Protein AF-A0AAJ5BZ52-F1 (afdb_monomer_lite)

pLDDT: mean 89.97, std 12.67, range [36.31, 98.88]

Organism: NCBI:txid1010

Radius of gyration: 23.71 Å; chains: 1; bounding box: 48×102×45 Å

Foldseek 3Di:
DDPVVVVVVVVVVVVVVVVPPPPPPPDDPPPPWWWKKKFAFQDADPDPVDDTDQGIKIQGCCQPLQASNVVIDGHREPEGGWFAWADDPLLQKIWIHHQCPPHHDQKTWIWHQDPSRDTDGDLAIADDPQAHRWAEWEADNVQLKIWIWHPPDPFIKIFIDGNRSPHRDHDGGQAMATEPVRWAWGYWYDDDQWIWTFTAAPQGDIFIAHNPNVDNDRDYHHGYTPADEGEPPFHAWAAWEAQPQQQKIKIKGWDWDDDDPPIFIKIKIFIARHNVVVVVDHYYDYGPAMAIDVQQVAGGWHYKYDQNDPPRFWIWTFHQVSQKIFIDGSPDHYHHHGSDIDWADDPPDPDTTGTHYMYIPTDD

Secondary structure (DSSP, 8-state):
--HHHHHHHHHHHHHHHTSS----TTS------EEEEEEEE------TTSPPPP-EEEETBTT-SS-TTTT-EEE--S-SSEEEEEEETTTTEEEEEE--SSS---EEEEEEE-TTS-EEE-S--EE-TT--SEEEEEEETTTTEEEEEE-SSSS-EEEEEESGGG--S----SEEEEBTT--EEEEEEEETTEEEEEEESTT-EEEEETTTTT---S--S-B--SEEEEETT-S----EEEETTTTEEEEEEEEEESSGGG-EEEEEEEEES-HHHHHH--EEE--SEEEESSTT--S---EEEE--STT--EEEEEETTTTEEEEEETT--BS---SEEE----TT-SS---EEEEEEEEE-

Sequence (364 aa):
MKLKYVFALLAIATLIGFYSCEKDDDEPTTSNSISRLYISYSDYNENPELTPFNNVVLLPNADEEEDMSLRATPFLGNVRGGNSIYFNPSARIIFQSSLNTTVTDTFVYKLNIGETGALSNDKNQIRQGVLKGVRGLVFHPSLDKLYTISVGGDEPSYYVFDRPRGLSEFRKPGQTYRFKNNIDPWDVTIVKSGLVVSKSGTNGGVEIYDNLVISRDSTVASVEPSKVLTVENASNIRGMSVDTVNNMLALTDFVQVGTGASATYQGKILIFDDYAKISAATGVISPSRIITGINTKLQQPVDVELDFRKDSKFIYVADPVSKAVYRFLKTDNGDVAPNATYQYQQAGRSVPSTPRGISLDARN

Structure (mmCIF, N/CA/C/O backbone):
data_AF-A0AAJ5BZ52-F1
#
_entry.id   AF-A0AAJ5BZ52-F1
#
loop_
_atom_site.group_PDB
_atom_site.id
_atom_site.type_symbol
_atom_site.label_atom_id
_atom_site.label_alt_id
_atom_site.label_comp_id
_atom_site.label_asym_id
_atom_site.label_entity_id
_atom_site.label_seq_id
_atom_site.pdbx_PDB_ins_code
_atom_site.Cartn_x
_atom_site.Cartn_y
_atom_site.Cartn_z
_atom_site.occupancy
_atom_site.B_iso_or_equiv
_atom_site.auth_seq_id
_atom_site.auth_comp_id
_atom_site.auth_asym_id
_atom_site.auth_atom_id
_atom_site.pdbx_PDB_model_num
ATOM 1 N N . MET A 1 1 ? 12.509 -76.166 14.507 1.00 53.84 1 MET A N 1
ATOM 2 C CA . MET A 1 1 ? 12.027 -74.877 15.057 1.00 53.84 1 MET A CA 1
ATOM 3 C C . MET A 1 1 ? 10.653 -74.587 14.483 1.00 53.84 1 MET A C 1
ATOM 5 O O . MET A 1 1 ? 10.510 -74.563 13.270 1.00 53.84 1 MET A O 1
ATOM 9 N N . LYS A 1 2 ? 9.623 -74.479 15.331 1.00 54.88 2 LYS A N 1
ATOM 10 C CA . LYS A 1 2 ? 8.233 -74.289 14.885 1.00 54.88 2 LYS A CA 1
ATOM 11 C C . LYS A 1 2 ? 8.071 -72.884 14.289 1.00 54.88 2 LYS A C 1
ATOM 13 O O . LYS A 1 2 ? 8.468 -71.918 14.931 1.00 54.88 2 LYS A O 1
ATOM 18 N N . LEU A 1 3 ? 7.437 -72.786 13.117 1.00 58.56 3 LEU A N 1
ATOM 19 C CA . LEU A 1 3 ? 7.153 -71.564 12.335 1.00 58.56 3 LEU A CA 1
ATOM 20 C C . LEU A 1 3 ? 6.612 -70.379 13.174 1.00 58.56 3 LEU A C 1
ATOM 22 O O . LEU A 1 3 ? 6.824 -69.218 12.841 1.00 58.56 3 LEU A O 1
ATOM 26 N N . LYS A 1 4 ? 5.981 -70.678 14.316 1.00 60.88 4 LYS A N 1
ATOM 27 C CA . LYS A 1 4 ? 5.478 -69.709 15.301 1.00 60.88 4 LYS A CA 1
ATOM 28 C C . LYS A 1 4 ? 6.568 -68.824 15.929 1.00 60.88 4 LYS A C 1
ATOM 30 O O . LYS A 1 4 ? 6.292 -67.671 16.230 1.00 60.88 4 LYS A O 1
ATOM 35 N N . TYR A 1 5 ? 7.797 -69.320 16.090 1.00 65.88 5 TYR A N 1
ATOM 36 C CA . TYR A 1 5 ? 8.899 -68.532 16.666 1.00 65.88 5 TYR A CA 1
ATOM 37 C C . TYR A 1 5 ? 9.493 -67.529 15.670 1.00 65.88 5 TYR A C 1
ATOM 39 O O . TYR A 1 5 ? 9.929 -66.455 16.070 1.00 65.88 5 TYR A O 1
ATOM 47 N N . VAL A 1 6 ? 9.448 -67.844 14.371 1.00 68.69 6 VAL A N 1
ATOM 48 C CA . VAL A 1 6 ? 9.896 -66.936 13.303 1.00 68.69 6 VAL A CA 1
ATOM 49 C C . VAL A 1 6 ? 8.921 -65.765 13.155 1.00 68.69 6 VAL A C 1
ATOM 51 O O . VAL A 1 6 ? 9.354 -64.622 13.055 1.00 68.69 6 VAL A O 1
ATOM 54 N N . PHE A 1 7 ? 7.611 -66.022 13.246 1.00 66.69 7 PHE A N 1
ATOM 55 C CA . PHE A 1 7 ? 6.596 -64.962 13.248 1.00 66.69 7 PHE A CA 1
ATOM 56 C C . PHE A 1 7 ? 6.677 -64.050 14.478 1.00 66.69 7 PHE A C 1
ATOM 58 O O . PHE A 1 7 ? 6.509 -62.842 14.345 1.00 66.69 7 PHE A O 1
ATOM 65 N N . ALA A 1 8 ? 6.980 -64.600 15.658 1.00 71.50 8 ALA A N 1
ATOM 66 C CA . ALA A 1 8 ? 7.159 -63.795 16.867 1.00 71.50 8 ALA A CA 1
ATOM 67 C C . ALA A 1 8 ? 8.382 -62.862 16.766 1.00 71.50 8 ALA A C 1
ATOM 69 O O . ALA A 1 8 ? 8.296 -61.696 17.137 1.00 71.50 8 ALA A O 1
ATOM 70 N N . LEU A 1 9 ? 9.493 -63.343 16.198 1.00 68.50 9 LEU A N 1
ATOM 71 C CA . LEU A 1 9 ? 10.686 -62.525 15.956 1.00 68.50 9 LEU A CA 1
ATOM 72 C C . LEU A 1 9 ? 10.446 -61.421 14.914 1.00 68.50 9 LEU A C 1
ATOM 74 O O . LEU A 1 9 ? 10.889 -60.294 15.115 1.00 68.50 9 LEU A O 1
ATOM 78 N N . LEU A 1 10 ? 9.698 -61.710 13.845 1.00 66.25 10 LEU A N 1
ATOM 79 C CA . LEU A 1 10 ? 9.320 -60.717 12.830 1.00 66.25 10 LEU A CA 1
ATOM 80 C C . LEU A 1 10 ? 8.368 -59.641 13.373 1.00 66.25 10 LEU A C 1
ATOM 82 O O . LEU A 1 10 ? 8.505 -58.475 13.007 1.00 66.25 10 LEU A O 1
ATOM 86 N N . ALA A 1 11 ? 7.447 -60.004 14.272 1.00 66.06 11 ALA A N 1
ATOM 87 C CA . ALA A 1 11 ? 6.553 -59.053 14.935 1.00 66.06 11 ALA A CA 1
ATOM 88 C C . ALA A 1 11 ? 7.306 -58.122 15.906 1.00 66.06 11 ALA A C 1
ATOM 90 O O . ALA A 1 11 ? 7.028 -56.929 15.964 1.00 66.06 11 ALA A O 1
ATOM 91 N N . ILE A 1 12 ? 8.304 -58.643 16.628 1.00 66.56 12 ILE A N 1
ATOM 92 C CA . ILE A 1 12 ? 9.146 -57.834 17.522 1.00 66.56 12 ILE A CA 1
ATOM 93 C C . ILE A 1 12 ? 10.065 -56.906 16.711 1.00 66.56 12 ILE A C 1
ATOM 95 O O . ILE A 1 12 ? 10.196 -55.733 17.048 1.00 66.56 12 ILE A O 1
ATOM 99 N N . ALA A 1 13 ? 10.640 -57.381 15.601 1.00 62.28 13 ALA A N 1
ATOM 100 C CA . ALA A 1 13 ? 11.479 -56.557 14.727 1.00 62.28 13 ALA A CA 1
ATOM 101 C C . ALA A 1 13 ? 10.695 -55.425 14.035 1.00 62.28 13 ALA A C 1
ATOM 103 O O . ALA A 1 13 ? 11.223 -54.328 13.868 1.00 62.28 13 ALA A O 1
ATOM 104 N N . THR A 1 14 ? 9.426 -55.655 13.678 1.00 59.91 14 THR A N 1
ATOM 105 C CA . THR A 1 14 ? 8.554 -54.597 13.139 1.00 59.91 14 THR A CA 1
ATOM 106 C C . THR A 1 14 ? 8.126 -53.602 14.214 1.00 59.91 14 THR A C 1
ATOM 108 O O . THR A 1 14 ? 8.142 -52.407 13.948 1.00 59.91 14 THR A O 1
ATOM 111 N N . LEU A 1 15 ? 7.844 -54.044 15.445 1.00 55.88 15 LEU A N 1
ATOM 112 C CA . LEU A 1 15 ? 7.536 -53.140 16.562 1.00 55.88 15 LEU A CA 1
ATOM 113 C C . LEU A 1 15 ? 8.724 -52.250 16.969 1.00 55.88 15 LEU A C 1
ATOM 115 O O . LEU A 1 15 ? 8.513 -51.092 17.313 1.00 55.88 15 LEU A O 1
ATOM 119 N N . ILE A 1 16 ? 9.962 -52.747 16.873 1.00 57.72 16 ILE A N 1
ATOM 120 C CA . ILE A 1 16 ? 11.171 -51.943 17.130 1.00 57.72 16 ILE A CA 1
ATOM 121 C C . ILE A 1 16 ? 11.459 -50.986 15.956 1.00 57.72 16 ILE A C 1
ATOM 123 O O . ILE A 1 16 ? 11.887 -49.855 16.174 1.00 57.72 16 ILE A O 1
ATOM 127 N N . GLY A 1 17 ? 11.153 -51.388 14.716 1.00 49.50 17 GLY A N 1
ATOM 128 C CA . GLY A 1 17 ? 11.325 -50.551 13.521 1.00 49.50 17 GLY A CA 1
ATOM 129 C C . GLY A 1 17 ? 10.416 -49.316 13.458 1.00 49.50 17 GLY A C 1
ATOM 130 O O . GLY A 1 17 ? 10.778 -48.341 12.807 1.00 49.50 17 GLY A O 1
ATOM 131 N N . PHE A 1 18 ? 9.275 -49.315 14.158 1.00 49.81 18 PHE A N 1
ATOM 132 C CA . PHE A 1 18 ? 8.387 -48.146 14.248 1.00 49.81 18 PHE A CA 1
ATOM 133 C C . PHE A 1 18 ? 8.704 -47.200 15.418 1.00 49.81 18 PHE A C 1
ATOM 135 O O . PHE A 1 18 ? 8.112 -46.128 15.486 1.00 49.81 18 PHE A O 1
ATOM 142 N N . TYR A 1 19 ? 9.642 -47.552 16.307 1.00 48.06 19 TYR A N 1
ATOM 143 C CA . TYR A 1 19 ? 10.051 -46.700 17.436 1.00 48.06 19 TYR A CA 1
ATOM 144 C C . TYR A 1 19 ? 11.369 -45.941 17.181 1.00 48.06 19 TYR A C 1
ATOM 146 O O . TYR A 1 19 ? 11.834 -45.211 18.044 1.00 48.06 19 TYR A O 1
ATOM 154 N N . SER A 1 20 ? 11.978 -46.093 15.996 1.00 46.56 20 SER A N 1
ATOM 155 C CA . SER A 1 20 ? 13.289 -45.507 15.651 1.00 46.56 20 SER A CA 1
ATOM 156 C C . SER A 1 20 ? 13.223 -44.400 14.585 1.00 46.56 20 SER A C 1
ATOM 158 O O . SER A 1 20 ? 14.172 -44.194 13.829 1.00 46.56 20 SER A O 1
ATOM 160 N N . CYS A 1 21 ? 12.114 -43.665 14.534 1.00 47.34 21 CYS A N 1
ATOM 161 C CA . CYS A 1 21 ? 12.078 -42.321 13.953 1.00 47.34 21 CYS A CA 1
ATOM 162 C C . CYS A 1 21 ? 11.505 -41.351 14.988 1.00 47.34 21 CYS A C 1
ATOM 164 O O . CYS A 1 21 ? 10.553 -40.622 14.715 1.00 47.34 21 CYS A O 1
ATOM 166 N N . GLU A 1 22 ? 12.065 -41.369 16.196 1.00 39.94 22 GLU A N 1
ATOM 167 C CA . GLU A 1 22 ? 12.028 -40.174 17.029 1.00 39.94 22 GLU A CA 1
ATOM 168 C C . GLU A 1 22 ? 13.000 -39.189 16.370 1.00 39.94 22 GLU A C 1
ATOM 170 O O . GLU A 1 22 ? 14.181 -39.477 16.180 1.00 39.94 22 GLU A O 1
ATOM 175 N N . LYS A 1 23 ? 12.436 -38.105 15.844 1.00 39.19 23 LYS A N 1
ATOM 176 C CA . LYS A 1 23 ? 13.168 -36.992 15.252 1.00 39.19 23 LYS A CA 1
ATOM 177 C C . LYS A 1 23 ? 14.091 -36.437 16.341 1.00 39.19 23 LYS A C 1
ATOM 179 O O . LYS A 1 23 ? 13.589 -36.159 17.423 1.00 39.19 23 LYS A O 1
ATOM 184 N N . ASP A 1 24 ? 15.390 -36.306 16.063 1.00 36.31 24 ASP A N 1
ATOM 185 C CA . ASP A 1 24 ? 16.334 -35.631 16.963 1.00 36.31 24 ASP A CA 1
ATOM 186 C C . ASP A 1 24 ? 15.742 -34.267 17.363 1.00 36.31 24 ASP A C 1
ATOM 188 O O . ASP A 1 24 ? 15.554 -33.382 16.526 1.00 36.31 24 ASP A O 1
ATOM 192 N N . ASP A 1 25 ? 15.394 -34.142 18.642 1.00 50.88 25 ASP A N 1
ATOM 193 C CA . ASP A 1 25 ? 14.677 -33.016 19.264 1.00 50.88 25 ASP A CA 1
ATOM 194 C C . ASP A 1 25 ? 15.616 -31.820 19.559 1.00 50.88 25 ASP A C 1
ATOM 196 O O . ASP A 1 25 ? 15.267 -30.893 20.283 1.00 50.88 25 ASP A O 1
ATOM 200 N N . ASP A 1 26 ? 16.823 -31.842 18.978 1.00 50.00 26 ASP A N 1
ATOM 201 C CA . ASP A 1 26 ? 17.895 -30.852 19.160 1.00 50.00 26 ASP A CA 1
ATOM 202 C C . ASP A 1 26 ? 18.035 -29.874 17.972 1.00 50.00 26 ASP A C 1
ATOM 204 O O . ASP A 1 26 ? 18.949 -29.043 17.944 1.00 50.00 26 ASP A O 1
ATOM 208 N N . GLU A 1 27 ? 17.133 -29.910 16.984 1.00 46.41 27 GLU A N 1
ATOM 209 C CA . GLU A 1 27 ? 17.039 -28.812 16.017 1.00 46.41 27 GLU A CA 1
ATOM 210 C C . GLU A 1 27 ? 16.353 -27.611 16.691 1.00 46.41 27 GLU A C 1
ATOM 212 O O . GLU A 1 27 ? 15.191 -27.727 17.099 1.00 46.41 27 GLU A O 1
ATOM 217 N N . PRO A 1 28 ? 17.007 -26.432 16.805 1.00 45.41 28 PRO A N 1
ATOM 218 C CA . PRO A 1 28 ? 16.304 -25.240 17.250 1.00 45.41 28 PRO A CA 1
ATOM 219 C C . PRO A 1 28 ? 15.107 -25.047 16.325 1.00 45.41 28 PRO A C 1
ATOM 221 O O . PRO A 1 28 ? 15.235 -25.206 15.110 1.00 45.41 28 PRO A O 1
ATOM 224 N N . THR A 1 29 ? 13.947 -24.717 16.892 1.00 42.12 29 THR A N 1
ATOM 225 C CA . THR A 1 29 ? 12.764 -24.354 16.113 1.00 42.12 29 THR A CA 1
ATOM 226 C C . THR A 1 29 ? 13.134 -23.170 15.227 1.00 42.12 29 THR A C 1
ATOM 228 O O . THR A 1 29 ? 13.088 -22.014 15.639 1.00 42.12 29 THR A O 1
ATOM 231 N N . THR A 1 30 ? 13.574 -23.443 13.999 1.00 44.38 30 THR A N 1
ATOM 232 C CA . THR A 1 30 ? 13.780 -22.411 12.999 1.00 44.38 30 THR A CA 1
ATOM 233 C C . THR A 1 30 ? 12.400 -21.843 12.760 1.00 44.38 30 THR A C 1
ATOM 235 O O . THR A 1 30 ? 11.543 -22.501 12.166 1.00 44.38 30 THR A O 1
ATOM 238 N N . SER A 1 31 ? 12.155 -20.660 13.317 1.00 48.38 31 SER A N 1
ATOM 239 C CA . SER A 1 31 ? 10.961 -19.894 13.021 1.00 48.38 31 SER A CA 1
ATOM 240 C C . SER A 1 31 ? 10.928 -19.729 11.506 1.00 48.38 31 SER A C 1
ATOM 242 O O . SER A 1 31 ? 11.716 -18.980 10.936 1.00 48.38 31 SER A O 1
ATOM 244 N N . ASN A 1 32 ? 10.039 -20.469 10.842 1.00 67.00 32 ASN A N 1
ATOM 245 C CA . ASN A 1 32 ? 9.782 -20.357 9.404 1.00 67.00 32 ASN A CA 1
ATOM 246 C C . ASN A 1 32 ? 9.007 -19.071 9.072 1.00 67.00 32 ASN A C 1
ATOM 248 O O . ASN A 1 32 ? 8.481 -18.919 7.968 1.00 67.00 32 ASN A O 1
ATOM 252 N N . SER A 1 33 ? 8.939 -18.151 10.036 1.00 85.31 33 SER A N 1
ATOM 253 C CA . SER A 1 33 ? 8.223 -16.906 9.939 1.00 85.31 33 SER A CA 1
ATOM 254 C C . SER A 1 33 ? 8.940 -15.954 8.992 1.00 85.31 33 SER A C 1
ATOM 256 O O . SER A 1 33 ? 10.145 -15.731 9.080 1.00 85.31 33 SER A O 1
ATOM 258 N N . ILE A 1 34 ? 8.183 -15.407 8.052 1.00 89.81 34 ILE A N 1
ATOM 259 C CA . ILE A 1 34 ? 8.651 -14.498 7.018 1.00 89.81 34 ILE A CA 1
ATOM 260 C C . ILE A 1 34 ? 8.014 -13.137 7.277 1.00 89.81 34 ILE A C 1
ATOM 262 O O . ILE A 1 34 ? 6.793 -13.048 7.403 1.00 89.81 34 ILE A O 1
ATOM 266 N N . SER A 1 35 ? 8.850 -12.097 7.298 1.00 94.06 35 SER A N 1
ATOM 267 C CA . SER A 1 35 ? 8.448 -10.690 7.277 1.00 94.06 35 SER A CA 1
ATOM 268 C C . SER A 1 35 ? 9.229 -9.958 6.194 1.00 94.06 35 SER A C 1
ATOM 270 O O . SER A 1 35 ? 10.296 -9.393 6.439 1.00 94.06 35 SER A O 1
ATOM 272 N N . ARG A 1 36 ? 8.730 -10.009 4.956 1.00 95.06 36 ARG A N 1
ATOM 273 C CA . ARG A 1 36 ? 9.373 -9.322 3.824 1.00 95.06 36 ARG A CA 1
ATOM 274 C C . ARG A 1 36 ? 8.525 -8.150 3.383 1.00 95.06 36 ARG A C 1
ATOM 276 O O . ARG A 1 36 ? 7.418 -8.346 2.889 1.00 95.06 36 ARG A O 1
ATOM 283 N N . LEU A 1 37 ? 9.057 -6.943 3.525 1.00 97.94 37 LEU A N 1
ATOM 284 C CA . LEU A 1 37 ? 8.381 -5.727 3.090 1.00 97.94 37 LEU A CA 1
ATOM 285 C C . LEU A 1 37 ? 8.872 -5.331 1.699 1.00 97.94 37 LEU A C 1
ATOM 287 O O . LEU A 1 37 ? 10.062 -5.085 1.492 1.00 97.94 37 LEU A O 1
ATOM 291 N N . TYR A 1 38 ? 7.949 -5.239 0.752 1.00 98.38 38 TYR A N 1
ATOM 292 C CA . TYR A 1 38 ? 8.192 -4.682 -0.572 1.00 98.38 38 TYR A CA 1
ATOM 293 C C . TYR A 1 38 ? 7.777 -3.219 -0.575 1.00 98.38 38 TYR A C 1
ATOM 295 O O . TYR A 1 38 ? 6.668 -2.901 -0.162 1.00 98.38 38 TYR A O 1
ATOM 303 N N . ILE A 1 39 ? 8.648 -2.335 -1.051 1.00 98.75 39 ILE A N 1
ATOM 304 C CA . ILE A 1 39 ? 8.408 -0.891 -1.100 1.00 98.75 39 ILE A CA 1
ATOM 305 C C . ILE A 1 39 ? 8.523 -0.435 -2.548 1.00 98.75 39 ILE A C 1
ATOM 307 O O . ILE A 1 39 ? 9.530 -0.700 -3.198 1.00 98.75 39 ILE A O 1
ATOM 311 N N . SER A 1 40 ? 7.514 0.274 -3.040 1.00 98.62 40 SER A N 1
ATOM 312 C CA . SER A 1 40 ? 7.475 0.878 -4.372 1.00 98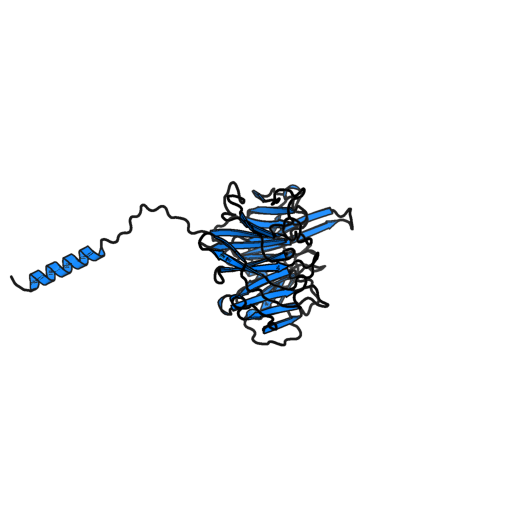.62 40 SER A CA 1
ATOM 313 C C . SER A 1 40 ? 7.762 2.374 -4.295 1.00 98.62 40 SER A C 1
ATOM 315 O O . SER A 1 40 ? 7.207 3.077 -3.448 1.00 98.62 40 SER A O 1
ATOM 317 N N . TYR A 1 41 ? 8.622 2.863 -5.188 1.00 98.44 41 TYR A N 1
ATOM 318 C CA . TYR A 1 41 ? 9.056 4.259 -5.248 1.00 98.44 41 TYR A CA 1
ATOM 319 C C . TYR A 1 41 ? 8.621 4.921 -6.556 1.00 98.44 41 TYR A C 1
ATOM 321 O O . TYR A 1 41 ? 8.751 4.340 -7.635 1.00 98.44 41 TYR A O 1
ATOM 329 N N . SER A 1 42 ? 8.150 6.169 -6.467 1.00 97.44 42 SER A N 1
ATOM 330 C CA . SER A 1 42 ? 7.668 6.919 -7.642 1.00 97.44 42 SER A CA 1
ATOM 331 C C . SER A 1 42 ? 8.758 7.527 -8.514 1.00 97.44 42 SER A C 1
ATOM 333 O O . SER A 1 42 ? 8.465 8.000 -9.609 1.00 97.44 42 SER A O 1
ATOM 335 N N . ASP A 1 43 ? 9.998 7.563 -8.039 1.00 95.69 43 ASP A N 1
ATOM 336 C CA . ASP A 1 43 ? 11.103 8.175 -8.763 1.00 95.69 43 ASP A CA 1
ATOM 337 C C . ASP A 1 43 ? 11.372 7.442 -10.078 1.00 95.69 43 ASP A C 1
ATOM 339 O O . ASP A 1 43 ? 11.498 6.219 -10.124 1.00 95.69 43 ASP A O 1
ATOM 343 N N . TYR A 1 44 ? 11.495 8.211 -11.155 1.00 95.25 44 TYR A N 1
ATOM 344 C CA . TYR A 1 44 ? 11.785 7.694 -12.481 1.00 95.25 44 TYR A CA 1
ATOM 345 C C . TYR A 1 44 ? 12.657 8.679 -13.243 1.00 95.25 44 TYR A C 1
ATOM 347 O O . TYR A 1 44 ? 12.490 9.893 -13.122 1.00 95.25 44 TYR A O 1
ATOM 355 N N . ASN A 1 45 ? 13.594 8.142 -14.016 1.00 93.00 45 ASN A N 1
ATOM 356 C CA . ASN A 1 45 ? 14.429 8.927 -14.903 1.00 93.00 45 ASN A CA 1
ATOM 357 C C . ASN A 1 45 ? 13.938 8.729 -16.335 1.00 93.00 45 ASN A C 1
ATOM 359 O O . ASN A 1 45 ? 14.016 7.625 -16.870 1.00 93.00 45 ASN A O 1
ATOM 363 N N . GLU A 1 46 ? 13.393 9.782 -16.937 1.00 90.88 46 GLU A N 1
ATOM 364 C CA . GLU A 1 46 ? 12.866 9.711 -18.302 1.00 90.88 46 GLU A CA 1
ATOM 365 C C . GLU A 1 46 ? 13.967 9.637 -19.354 1.00 90.88 46 GLU A C 1
ATOM 367 O O . GLU A 1 46 ? 13.735 9.110 -20.441 1.00 90.88 46 GLU A O 1
ATOM 372 N N . ASN A 1 47 ? 15.149 10.172 -19.037 1.00 92.31 47 ASN A N 1
ATOM 373 C CA . ASN A 1 47 ? 16.272 10.189 -19.953 1.00 92.31 47 ASN A CA 1
ATOM 374 C C . ASN A 1 47 ? 16.978 8.820 -19.924 1.00 92.31 47 ASN A C 1
ATOM 376 O O . ASN A 1 47 ? 17.605 8.497 -18.912 1.00 92.31 47 ASN A O 1
ATOM 380 N N . PRO A 1 48 ? 16.921 8.033 -21.016 1.00 88.56 48 PRO A N 1
ATOM 381 C CA . PRO A 1 48 ? 17.523 6.702 -21.061 1.00 88.56 48 PRO A CA 1
ATOM 382 C C . PRO A 1 48 ? 19.058 6.724 -20.992 1.00 88.56 48 PRO A C 1
ATOM 384 O O . PRO A 1 48 ? 19.657 5.698 -20.688 1.00 88.56 48 PRO A O 1
ATOM 387 N N . GLU A 1 49 ? 19.689 7.876 -21.242 1.00 93.75 49 GLU A N 1
ATOM 388 C CA . GLU A 1 49 ? 21.146 8.052 -21.165 1.00 93.75 49 GLU A CA 1
ATOM 389 C C . GLU A 1 49 ? 21.649 8.242 -19.726 1.00 93.75 49 GLU A C 1
ATOM 391 O O . GLU A 1 49 ? 22.851 8.209 -19.464 1.00 93.75 49 GLU A O 1
ATOM 396 N N . LEU A 1 50 ? 20.741 8.483 -18.778 1.00 92.62 50 LEU A N 1
ATOM 397 C CA . LEU A 1 50 ? 21.075 8.657 -17.371 1.00 92.62 50 LEU A CA 1
ATOM 398 C C . LEU A 1 50 ? 20.813 7.372 -16.584 1.00 92.62 50 LEU A C 1
ATOM 400 O O . LEU A 1 50 ? 19.989 6.538 -16.954 1.00 92.62 50 LEU A O 1
ATOM 404 N N . THR A 1 51 ? 21.482 7.237 -15.437 1.00 92.88 51 THR A N 1
ATOM 405 C CA . THR A 1 51 ? 21.302 6.081 -14.554 1.00 92.88 51 THR A CA 1
ATOM 406 C C . THR A 1 51 ? 19.826 5.920 -14.158 1.00 92.88 51 THR A C 1
ATOM 408 O O . THR A 1 51 ? 19.235 6.873 -13.628 1.00 92.88 51 THR A O 1
ATOM 411 N N . PRO A 1 52 ? 19.224 4.734 -14.369 1.00 94.62 52 PRO A N 1
ATOM 412 C CA . PRO A 1 52 ? 17.859 4.465 -13.942 1.00 94.62 52 PRO A CA 1
ATOM 413 C C . PRO A 1 52 ? 17.768 4.404 -12.414 1.00 94.62 52 PRO A C 1
ATOM 415 O O . PRO A 1 52 ? 18.725 4.034 -11.725 1.00 94.62 52 PRO A O 1
ATOM 418 N N . PHE A 1 53 ? 16.603 4.763 -11.877 1.00 95.75 53 PHE A N 1
ATOM 419 C CA . PHE A 1 53 ? 16.353 4.694 -10.441 1.00 95.75 53 PHE A CA 1
ATOM 420 C C . PHE A 1 53 ? 15.724 3.358 -10.061 1.00 95.75 53 PHE A C 1
ATOM 422 O O . PHE A 1 53 ? 14.743 2.937 -10.671 1.00 95.75 53 PHE A O 1
ATOM 429 N N . ASN A 1 54 ? 16.273 2.711 -9.032 1.00 97.25 54 ASN A N 1
ATOM 430 C CA . ASN A 1 54 ? 15.631 1.569 -8.399 1.00 97.25 54 ASN A CA 1
ATOM 431 C C . ASN A 1 54 ? 14.287 2.034 -7.833 1.00 97.25 54 ASN A C 1
ATOM 433 O O . ASN A 1 54 ? 14.227 2.912 -6.972 1.00 97.25 54 ASN A O 1
ATOM 437 N N . ASN A 1 55 ? 13.217 1.452 -8.355 1.00 96.75 55 ASN A N 1
ATOM 438 C CA . ASN A 1 55 ? 11.832 1.801 -8.047 1.00 96.75 55 ASN A CA 1
ATOM 439 C C . ASN A 1 55 ? 11.168 0.765 -7.127 1.00 96.75 55 ASN A C 1
ATOM 441 O O . ASN A 1 55 ? 9.986 0.898 -6.809 1.00 96.75 55 ASN A O 1
ATOM 445 N N . VAL A 1 56 ? 11.922 -0.252 -6.694 1.00 98.31 56 VAL A N 1
ATOM 446 C CA . VAL A 1 56 ? 11.521 -1.218 -5.674 1.00 98.31 56 VAL A CA 1
ATOM 447 C C . VAL A 1 56 ? 12.654 -1.414 -4.675 1.00 98.31 56 VAL A C 1
ATOM 449 O O . VAL A 1 56 ? 13.823 -1.475 -5.051 1.00 98.31 56 VAL A O 1
ATOM 452 N N . VAL A 1 57 ? 12.313 -1.555 -3.399 1.00 98.31 57 VAL A N 1
ATOM 453 C CA . VAL A 1 57 ? 13.216 -2.095 -2.378 1.00 98.31 57 VAL A CA 1
ATOM 454 C C . VAL A 1 57 ? 12.528 -3.258 -1.682 1.00 98.31 57 VAL A C 1
ATOM 456 O O . VAL A 1 57 ? 11.354 -3.170 -1.331 1.00 98.31 57 VAL A O 1
ATOM 459 N N . LEU A 1 58 ? 13.278 -4.335 -1.466 1.00 97.88 58 LEU A N 1
ATOM 460 C CA . LEU A 1 58 ? 12.897 -5.432 -0.590 1.00 97.88 58 LEU A CA 1
ATOM 461 C C . LEU A 1 58 ? 13.625 -5.297 0.749 1.00 97.88 58 LEU A C 1
ATOM 463 O O . LEU A 1 58 ? 14.856 -5.268 0.775 1.00 97.88 58 LEU A O 1
ATOM 467 N N . LEU A 1 59 ? 12.877 -5.283 1.849 1.00 97.44 59 LEU A N 1
ATOM 468 C CA . LEU A 1 59 ? 13.402 -5.481 3.199 1.00 97.44 59 LEU A CA 1
ATOM 469 C C . LEU A 1 59 ? 13.111 -6.930 3.601 1.00 97.44 59 LEU A C 1
ATOM 471 O O . LEU A 1 59 ? 11.947 -7.260 3.823 1.00 97.44 59 LEU A O 1
ATOM 475 N N . PRO A 1 60 ? 14.113 -7.826 3.616 1.00 94.81 60 PRO A N 1
ATOM 476 C CA . PRO A 1 60 ? 13.859 -9.257 3.749 1.00 94.81 60 PRO A CA 1
ATOM 477 C C . PRO A 1 60 ? 13.445 -9.691 5.160 1.00 94.81 60 PRO A C 1
ATOM 479 O O . PRO A 1 60 ? 12.801 -10.729 5.283 1.00 94.81 60 PRO A O 1
ATOM 482 N N . ASN A 1 61 ? 13.815 -8.910 6.178 1.00 93.44 61 ASN A N 1
ATOM 483 C CA . ASN A 1 61 ? 13.507 -9.160 7.583 1.00 93.44 61 ASN A CA 1
ATOM 484 C C . ASN A 1 61 ? 12.999 -7.851 8.217 1.00 93.44 61 ASN A C 1
ATOM 486 O O . ASN A 1 61 ? 13.675 -7.183 8.998 1.00 93.44 61 ASN A O 1
ATOM 490 N N . ALA A 1 62 ? 11.822 -7.404 7.786 1.00 95.75 62 ALA A N 1
ATOM 491 C CA . ALA A 1 62 ? 11.276 -6.107 8.175 1.00 95.75 62 ALA A CA 1
ATOM 492 C C . ALA A 1 62 ? 10.876 -6.040 9.662 1.00 95.75 62 ALA A C 1
ATOM 494 O O . ALA A 1 62 ? 10.572 -4.961 10.181 1.00 95.75 62 ALA A O 1
ATOM 495 N N . ASP A 1 63 ? 10.824 -7.174 10.353 1.00 95.12 63 ASP A N 1
ATOM 496 C CA . ASP A 1 63 ? 10.492 -7.332 11.769 1.00 95.12 63 ASP A CA 1
ATOM 497 C C . ASP A 1 63 ? 11.709 -7.436 12.694 1.00 95.12 63 ASP A C 1
ATOM 499 O O . ASP A 1 63 ? 11.524 -7.507 13.905 1.00 95.12 63 ASP A O 1
ATOM 503 N N . GLU A 1 64 ? 12.933 -7.385 12.163 1.00 94.69 64 GLU A N 1
ATOM 504 C CA . GLU A 1 64 ? 14.153 -7.378 12.980 1.00 94.69 64 GLU A CA 1
ATOM 505 C C . GLU A 1 64 ? 14.119 -6.210 13.966 1.00 94.69 64 GLU A C 1
ATOM 507 O O . GLU A 1 64 ? 13.977 -5.048 13.564 1.00 94.69 64 GLU A O 1
ATOM 512 N N . GLU A 1 65 ? 14.202 -6.507 15.265 1.00 89.25 65 GLU A N 1
ATOM 513 C CA . GLU A 1 65 ? 13.887 -5.527 16.311 1.00 89.25 65 GLU A CA 1
ATOM 514 C C . GLU A 1 65 ? 14.821 -4.308 16.261 1.00 89.25 65 GLU A C 1
ATOM 516 O O . GLU A 1 65 ? 14.353 -3.180 16.423 1.00 89.25 65 GLU A O 1
ATOM 521 N N . GLU A 1 66 ? 16.103 -4.517 15.953 1.00 89.50 66 GLU A N 1
ATOM 522 C CA . GLU A 1 66 ? 17.120 -3.458 15.914 1.00 89.50 66 GLU A CA 1
ATOM 523 C C . GLU A 1 66 ? 17.155 -2.690 14.585 1.00 89.50 66 GLU A C 1
ATOM 525 O O . GLU A 1 66 ? 17.332 -1.471 14.580 1.00 89.50 66 GLU A O 1
ATOM 530 N N . ASP A 1 67 ? 16.978 -3.380 13.454 1.00 92.12 67 ASP A N 1
ATOM 531 C CA . ASP A 1 67 ? 17.136 -2.787 12.125 1.00 92.12 67 ASP A CA 1
ATOM 532 C C . ASP A 1 67 ? 16.198 -3.421 11.090 1.00 92.12 67 ASP A C 1
ATOM 534 O O . ASP A 1 67 ? 16.507 -4.441 10.475 1.00 92.12 67 ASP A O 1
ATOM 538 N N . MET A 1 68 ? 15.076 -2.747 10.810 1.00 95.75 68 MET A N 1
ATOM 539 C CA . MET A 1 68 ? 14.140 -3.149 9.747 1.00 95.75 68 MET A CA 1
ATOM 540 C C . MET A 1 68 ? 14.780 -3.193 8.349 1.00 95.75 68 MET A C 1
ATOM 542 O O . MET A 1 68 ? 14.187 -3.735 7.418 1.00 95.75 68 MET A O 1
ATOM 546 N N . SER A 1 69 ? 15.941 -2.557 8.168 1.00 94.50 69 SER A N 1
ATOM 547 C CA . SER A 1 69 ? 16.650 -2.456 6.896 1.00 94.50 69 SER A CA 1
ATOM 548 C C . SER A 1 69 ? 17.740 -3.506 6.716 1.00 94.50 69 SER A C 1
ATOM 550 O O . SER A 1 69 ? 18.436 -3.495 5.694 1.00 94.50 69 SER A O 1
ATOM 552 N N . LEU A 1 70 ? 17.859 -4.445 7.659 1.00 93.94 70 LEU A N 1
ATOM 553 C CA . LEU A 1 70 ? 18.836 -5.517 7.598 1.00 93.94 70 LEU A CA 1
ATOM 554 C C . LEU A 1 70 ? 18.735 -6.242 6.248 1.00 93.94 70 LEU A C 1
ATOM 556 O O . LEU A 1 70 ? 17.735 -6.884 5.925 1.00 93.94 70 LEU A O 1
ATOM 560 N N . ARG A 1 71 ? 19.805 -6.137 5.448 1.00 94.06 71 ARG A N 1
ATOM 561 C CA . ARG A 1 71 ? 19.926 -6.729 4.099 1.00 94.06 71 ARG A CA 1
ATOM 562 C C . ARG A 1 71 ? 18.923 -6.174 3.074 1.00 94.06 71 ARG A C 1
ATOM 564 O O . ARG A 1 71 ? 18.561 -6.872 2.122 1.00 94.06 71 ARG A O 1
ATOM 571 N N . ALA A 1 72 ? 18.508 -4.918 3.235 1.00 96.69 72 ALA A N 1
ATOM 572 C CA . ALA A 1 72 ? 17.709 -4.196 2.252 1.00 96.69 72 ALA A CA 1
ATOM 573 C C . ALA A 1 72 ? 18.315 -4.325 0.848 1.00 96.69 72 ALA A C 1
ATOM 575 O O . ALA A 1 72 ? 19.490 -4.028 0.624 1.00 96.69 72 ALA A O 1
ATOM 576 N N . THR A 1 73 ? 17.503 -4.769 -0.106 1.00 96.88 73 THR A N 1
ATOM 577 C CA . THR A 1 73 ? 17.934 -5.044 -1.476 1.00 96.88 73 THR A CA 1
ATOM 578 C C . THR A 1 73 ? 17.138 -4.167 -2.443 1.00 96.88 73 THR A C 1
ATOM 580 O O . THR A 1 73 ? 15.961 -4.449 -2.690 1.00 96.88 73 THR A O 1
ATOM 583 N N . PRO A 1 74 ? 17.733 -3.088 -2.985 1.00 97.50 74 PRO A N 1
ATOM 584 C CA . PRO A 1 74 ? 17.094 -2.293 -4.023 1.00 97.50 74 PRO A CA 1
ATOM 585 C C . PRO A 1 74 ? 17.055 -3.059 -5.347 1.00 97.50 74 PRO A C 1
ATOM 587 O O . PRO A 1 74 ? 17.952 -3.843 -5.660 1.00 97.50 74 PRO A O 1
ATOM 590 N N . PHE A 1 75 ? 16.018 -2.812 -6.137 1.00 97.81 75 PHE A N 1
ATOM 591 C CA . PHE A 1 75 ? 15.770 -3.493 -7.397 1.00 97.81 75 PHE A CA 1
ATOM 592 C C . PHE A 1 75 ? 15.215 -2.527 -8.448 1.00 97.81 75 PHE A C 1
ATOM 594 O O . PHE A 1 75 ? 14.371 -1.672 -8.163 1.00 97.81 75 PHE A O 1
ATOM 601 N N . LEU A 1 76 ? 15.679 -2.695 -9.686 1.00 97.31 76 LEU A N 1
ATOM 602 C CA . LEU A 1 76 ? 15.182 -1.962 -10.842 1.00 97.31 76 LEU A CA 1
ATOM 603 C C . LEU A 1 76 ? 14.044 -2.744 -11.509 1.00 97.31 76 LEU A C 1
ATOM 605 O O . LEU A 1 76 ? 14.267 -3.640 -12.329 1.00 97.31 76 LEU A O 1
ATOM 609 N N . GLY A 1 77 ? 12.814 -2.393 -11.151 1.00 95.88 77 GLY A N 1
ATOM 610 C CA . GLY A 1 77 ? 11.607 -2.849 -11.824 1.00 95.88 77 GLY A CA 1
ATOM 611 C C . GLY A 1 77 ? 11.377 -2.133 -13.155 1.00 95.88 77 GLY A C 1
ATOM 612 O O . GLY A 1 77 ? 11.848 -1.019 -13.378 1.00 95.88 77 GLY A O 1
ATOM 613 N N . ASN A 1 78 ? 10.591 -2.755 -14.030 1.00 94.94 78 ASN A N 1
ATOM 614 C CA . ASN A 1 78 ? 10.251 -2.196 -15.344 1.00 94.94 78 ASN A CA 1
ATOM 615 C C . ASN A 1 78 ? 9.247 -1.024 -15.303 1.00 94.94 78 ASN A C 1
ATOM 617 O O . ASN A 1 78 ? 9.017 -0.39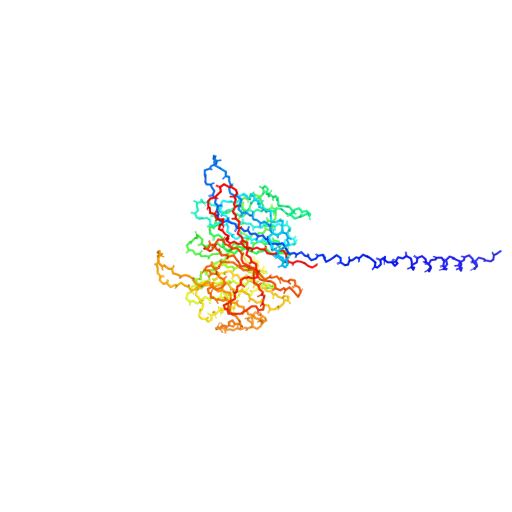3 -16.336 1.00 94.94 78 ASN A O 1
ATOM 621 N N . VAL A 1 79 ? 8.639 -0.739 -14.144 1.00 95.31 79 VAL A N 1
ATOM 622 C CA . VAL A 1 79 ? 7.637 0.327 -14.012 1.00 95.31 79 VAL A CA 1
ATOM 623 C C . VAL A 1 79 ? 8.250 1.712 -14.182 1.00 95.31 79 VAL A C 1
ATOM 625 O O . VAL A 1 79 ? 9.336 2.011 -13.680 1.00 95.31 79 VAL A O 1
ATOM 628 N N . ARG A 1 80 ? 7.525 2.609 -14.847 1.00 94.69 80 ARG A N 1
ATOM 629 C CA . ARG A 1 80 ? 7.958 3.994 -15.014 1.00 94.69 80 ARG A CA 1
ATOM 630 C C . ARG A 1 80 ? 7.315 4.878 -13.948 1.00 94.69 80 ARG A C 1
ATOM 632 O O . ARG A 1 80 ? 6.225 5.412 -14.139 1.00 94.69 80 ARG A O 1
ATOM 639 N N . GLY A 1 81 ? 7.989 4.969 -12.801 1.00 94.06 81 GLY A N 1
ATOM 640 C CA . GLY A 1 81 ? 7.551 5.703 -11.609 1.00 94.06 81 GLY A CA 1
ATOM 641 C C . GLY A 1 81 ? 6.481 4.942 -10.833 1.00 94.06 81 GLY A C 1
ATOM 642 O O . GLY A 1 81 ? 5.295 5.078 -11.115 1.00 94.06 81 GLY A O 1
ATOM 643 N N . GLY A 1 82 ? 6.899 4.118 -9.873 1.00 96.31 82 GLY A N 1
ATOM 644 C CA . GLY A 1 82 ? 6.023 3.195 -9.150 1.00 96.31 82 GLY A CA 1
ATOM 645 C C . GLY A 1 82 ? 4.974 3.876 -8.262 1.00 96.31 82 GLY A C 1
ATOM 646 O O . GLY A 1 82 ? 5.180 4.972 -7.741 1.00 96.31 82 GLY A O 1
ATOM 647 N N . ASN A 1 83 ? 3.841 3.202 -8.075 1.00 96.81 83 ASN A N 1
ATOM 648 C CA . ASN A 1 83 ? 2.814 3.560 -7.100 1.00 96.81 83 ASN A CA 1
ATOM 649 C C . ASN A 1 83 ? 2.445 2.341 -6.255 1.00 96.81 83 ASN A C 1
ATOM 651 O O . ASN A 1 83 ? 3.280 1.895 -5.470 1.00 96.81 83 ASN A O 1
ATOM 655 N N . SER A 1 84 ? 1.256 1.772 -6.451 1.00 97.19 84 SER A N 1
ATOM 656 C CA . SER A 1 84 ? 0.786 0.592 -5.733 1.00 97.19 84 SER A CA 1
ATOM 657 C C . SER A 1 84 ? 1.669 -0.613 -6.016 1.00 97.19 84 SER A C 1
ATOM 659 O O . SER A 1 84 ? 2.081 -0.858 -7.155 1.00 97.19 84 SER A O 1
ATOM 661 N N . ILE A 1 85 ? 1.907 -1.394 -4.975 1.00 98.38 85 ILE A N 1
ATOM 662 C CA . ILE A 1 85 ? 2.610 -2.666 -5.033 1.00 98.38 85 ILE A CA 1
ATOM 663 C C . ILE A 1 85 ? 1.815 -3.662 -4.208 1.00 98.38 85 ILE A C 1
ATOM 665 O O . ILE A 1 85 ? 1.321 -3.316 -3.146 1.00 98.38 85 ILE A O 1
ATOM 669 N N . TYR A 1 86 ? 1.650 -4.878 -4.709 1.00 98.06 86 TYR A N 1
ATOM 670 C CA . TYR A 1 86 ? 0.894 -5.900 -4.003 1.00 98.06 86 TYR A CA 1
ATOM 671 C C . TYR A 1 86 ? 1.522 -7.265 -4.219 1.00 98.06 86 TYR A C 1
ATOM 673 O O . TYR A 1 86 ? 1.699 -7.709 -5.358 1.00 98.06 86 TYR A O 1
ATOM 681 N N . PHE A 1 87 ? 1.834 -7.941 -3.123 1.00 96.44 87 PHE A N 1
ATOM 682 C CA . PHE A 1 87 ? 2.311 -9.310 -3.119 1.00 96.44 87 PHE A CA 1
ATOM 683 C C . PHE A 1 87 ? 1.220 -10.261 -2.623 1.00 96.44 87 PHE A C 1
ATOM 685 O O . PHE A 1 87 ? 0.485 -9.968 -1.685 1.00 96.44 87 PHE A O 1
ATOM 692 N N . ASN A 1 88 ? 1.149 -11.452 -3.224 1.00 92.81 88 ASN A N 1
ATOM 693 C CA . ASN A 1 88 ? 0.373 -12.553 -2.666 1.00 92.81 88 ASN A CA 1
ATOM 694 C C . ASN A 1 88 ? 1.199 -13.849 -2.646 1.00 92.81 88 ASN A C 1
ATOM 696 O O . ASN A 1 88 ? 1.694 -14.272 -3.700 1.00 92.81 88 ASN A O 1
ATOM 700 N N . PRO A 1 89 ? 1.285 -14.552 -1.501 1.00 90.06 89 PRO A N 1
ATOM 701 C CA . PRO A 1 89 ? 2.123 -15.742 -1.373 1.00 90.06 89 PRO A CA 1
ATOM 702 C C . PRO A 1 89 ? 1.680 -16.914 -2.251 1.00 90.06 89 PRO A C 1
ATOM 704 O O . PRO A 1 89 ? 2.521 -17.702 -2.684 1.00 90.06 89 PRO A O 1
ATOM 707 N N . SER A 1 90 ? 0.389 -17.012 -2.579 1.00 90.31 90 SER A N 1
ATOM 708 C CA . SER A 1 90 ? -0.116 -18.050 -3.489 1.00 90.31 90 SER A CA 1
ATOM 709 C C . SER A 1 90 ? 0.253 -17.768 -4.946 1.00 90.31 90 SER A C 1
ATOM 711 O O . SER A 1 90 ? 0.411 -18.697 -5.737 1.00 90.31 90 SER A O 1
ATOM 713 N N . ALA A 1 91 ? 0.392 -16.490 -5.316 1.00 89.44 91 ALA A N 1
ATOM 714 C CA . ALA A 1 91 ? 0.828 -16.095 -6.651 1.00 89.44 91 ALA A CA 1
ATOM 715 C C . ALA A 1 91 ? 2.351 -16.166 -6.813 1.00 89.44 91 ALA A C 1
ATOM 717 O O . ALA A 1 91 ? 2.813 -16.385 -7.930 1.00 89.44 91 ALA A O 1
ATOM 718 N N . ARG A 1 92 ? 3.113 -15.964 -5.722 1.00 90.88 92 ARG A N 1
ATOM 719 C CA . ARG A 1 92 ? 4.582 -15.784 -5.722 1.00 90.88 92 ARG A CA 1
ATOM 720 C C . ARG A 1 92 ? 5.060 -14.690 -6.689 1.00 90.88 92 ARG A C 1
ATOM 722 O O . ARG A 1 92 ? 6.181 -14.726 -7.190 1.00 90.88 92 ARG A O 1
ATOM 729 N N . ILE A 1 93 ? 4.182 -13.728 -6.952 1.00 93.56 93 ILE A N 1
ATOM 730 C CA . ILE A 1 93 ? 4.379 -12.620 -7.879 1.00 93.56 93 ILE A CA 1
ATOM 731 C C . ILE A 1 93 ? 3.978 -11.341 -7.157 1.00 93.56 93 ILE A C 1
ATOM 733 O O . ILE A 1 93 ? 2.998 -11.320 -6.407 1.00 93.56 93 ILE A O 1
ATOM 737 N N . ILE A 1 94 ? 4.738 -10.287 -7.414 1.00 97.06 94 ILE A N 1
ATOM 738 C CA . ILE A 1 94 ? 4.406 -8.920 -7.035 1.00 97.06 94 ILE A CA 1
ATOM 739 C C . ILE A 1 94 ? 3.771 -8.247 -8.241 1.00 97.06 94 ILE A C 1
ATOM 741 O O . ILE A 1 94 ? 4.331 -8.292 -9.337 1.00 97.06 94 ILE A O 1
ATOM 745 N N . PHE A 1 95 ? 2.638 -7.594 -8.034 1.00 97.81 95 PHE A N 1
ATOM 746 C CA . PHE A 1 95 ? 2.041 -6.682 -8.998 1.00 97.81 95 PHE A CA 1
ATOM 747 C C . PHE A 1 95 ? 2.439 -5.258 -8.633 1.00 97.81 95 PHE A C 1
ATOM 749 O O . PHE A 1 95 ? 2.294 -4.866 -7.480 1.00 97.81 95 PHE A O 1
ATOM 756 N N . GLN A 1 96 ? 2.926 -4.486 -9.599 1.00 97.88 96 GLN A N 1
ATOM 757 C CA . GLN A 1 96 ? 3.300 -3.089 -9.390 1.00 97.88 96 GLN A CA 1
ATOM 758 C C . GLN A 1 96 ? 2.710 -2.216 -10.494 1.00 97.88 96 GLN A C 1
ATOM 760 O O . GLN A 1 96 ? 2.802 -2.548 -11.678 1.00 97.88 96 GLN A O 1
ATOM 765 N N . SER A 1 97 ? 2.110 -1.095 -10.113 1.00 97.00 97 SER A N 1
ATOM 766 C CA . SER A 1 97 ? 1.556 -0.110 -11.040 1.00 97.00 97 SER A CA 1
ATOM 767 C C . SER A 1 97 ? 2.369 1.183 -11.047 1.00 97.00 97 SER A C 1
ATOM 769 O O . SER A 1 97 ? 3.180 1.431 -10.153 1.00 97.00 97 SER A O 1
ATOM 771 N N . SER A 1 98 ? 2.156 2.013 -12.069 1.00 95.62 98 SER A N 1
ATOM 772 C CA . SER A 1 98 ? 2.747 3.350 -12.148 1.00 95.62 98 SER A CA 1
ATOM 773 C C . SER A 1 98 ? 1.850 4.409 -11.502 1.00 95.62 98 SER A C 1
ATOM 775 O O . SER A 1 98 ? 0.619 4.355 -11.598 1.00 95.62 98 SER A O 1
ATOM 777 N N . LEU A 1 99 ? 2.488 5.418 -10.904 1.00 93.44 99 LEU A N 1
ATOM 778 C CA . LEU A 1 99 ? 1.844 6.646 -10.434 1.00 93.44 99 LEU A CA 1
ATOM 779 C C . LEU A 1 99 ? 1.309 7.477 -11.603 1.00 93.44 99 LEU A C 1
ATOM 781 O O . LEU A 1 99 ? 0.339 8.212 -11.437 1.00 93.44 99 LEU A O 1
ATOM 785 N N . ASN A 1 100 ? 1.908 7.312 -12.787 1.00 90.69 100 ASN A N 1
ATOM 786 C CA . ASN A 1 100 ? 1.473 7.924 -14.038 1.00 90.69 100 ASN A CA 1
ATOM 787 C C . ASN A 1 100 ? 1.449 9.467 -13.970 1.00 90.69 100 ASN A C 1
ATOM 789 O O . ASN A 1 100 ? 0.508 10.115 -14.416 1.00 90.69 100 ASN A O 1
ATOM 793 N N . THR A 1 101 ? 2.483 10.056 -13.357 1.00 85.25 101 THR A N 1
ATOM 794 C CA . THR A 1 101 ? 2.657 11.518 -13.233 1.00 85.25 101 THR A CA 1
ATOM 795 C C . THR A 1 101 ? 3.729 12.076 -14.155 1.00 85.25 101 THR A C 1
ATOM 797 O O . THR A 1 101 ? 3.588 13.179 -14.666 1.00 85.25 101 THR A O 1
ATOM 800 N N . THR A 1 102 ? 4.822 11.334 -14.312 1.00 83.94 102 THR A N 1
ATOM 801 C CA . THR A 1 102 ? 6.031 11.767 -15.024 1.00 83.94 102 THR A CA 1
ATOM 802 C C . THR A 1 102 ? 5.915 11.344 -16.485 1.00 83.94 102 THR A C 1
ATOM 804 O O . THR A 1 102 ? 5.826 12.173 -17.382 1.00 83.94 102 THR A O 1
ATOM 807 N N . VAL A 1 103 ? 5.695 10.047 -16.706 1.00 89.44 103 VAL A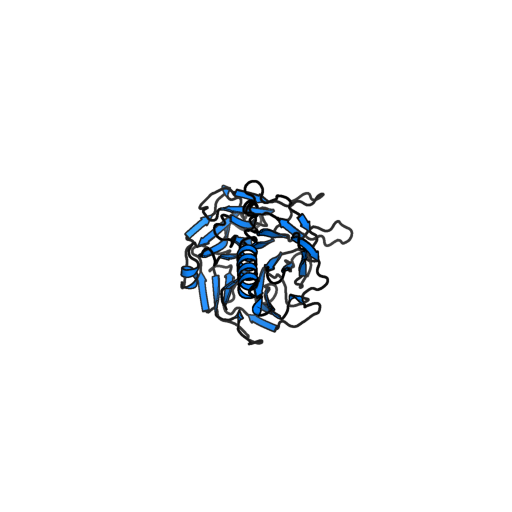 N 1
ATOM 808 C CA . VAL A 1 103 ? 5.394 9.485 -18.023 1.00 89.44 103 VAL A CA 1
ATOM 809 C C . VAL A 1 103 ? 4.107 8.684 -17.993 1.00 89.44 103 VAL A C 1
ATOM 811 O O . VAL A 1 103 ? 3.748 8.090 -16.974 1.00 89.44 103 VAL A O 1
ATOM 814 N N . THR A 1 104 ? 3.435 8.620 -19.142 1.00 91.31 104 THR A N 1
ATOM 815 C CA . THR A 1 104 ? 2.275 7.748 -19.294 1.00 91.31 104 THR A CA 1
ATOM 816 C C . THR A 1 104 ? 2.701 6.289 -19.272 1.00 91.31 104 THR A C 1
ATOM 818 O O . THR A 1 104 ? 3.306 5.781 -20.216 1.00 91.31 104 THR A O 1
ATOM 821 N N . ASP A 1 105 ? 2.330 5.610 -18.195 1.00 93.81 105 ASP A N 1
ATOM 822 C CA . ASP A 1 105 ? 2.498 4.176 -18.029 1.00 93.81 105 ASP A CA 1
ATOM 823 C C . ASP A 1 105 ? 1.193 3.586 -17.493 1.00 9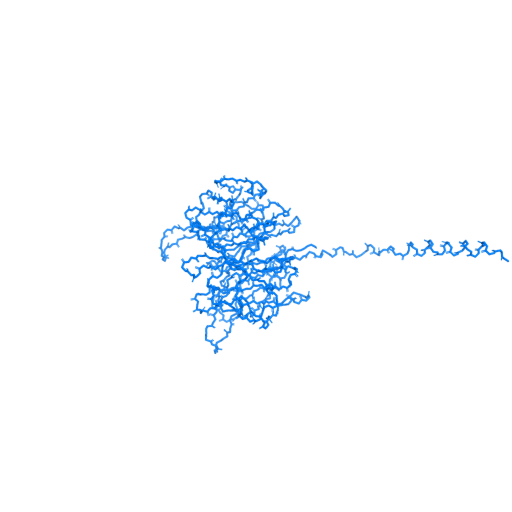3.81 105 ASP A C 1
ATOM 825 O O . ASP A 1 105 ? 0.699 3.942 -16.422 1.00 93.81 105 ASP A O 1
ATOM 829 N N . THR A 1 106 ? 0.585 2.741 -18.321 1.00 94.19 106 THR A N 1
ATOM 830 C CA . THR A 1 106 ? -0.757 2.185 -18.100 1.00 94.19 106 THR A CA 1
ATOM 831 C C . THR A 1 106 ? -0.708 0.687 -17.820 1.00 94.19 106 THR A C 1
ATOM 833 O O . THR A 1 106 ? -1.702 -0.028 -17.923 1.00 94.19 106 THR A O 1
ATOM 836 N N . PHE A 1 107 ? 0.478 0.157 -17.533 1.00 94.38 107 PHE A N 1
ATOM 837 C CA . PHE A 1 107 ? 0.660 -1.272 -17.339 1.00 94.38 107 PHE A CA 1
ATOM 838 C C . PHE A 1 107 ? 0.705 -1.616 -15.854 1.00 94.38 107 PHE A C 1
ATOM 840 O O . PHE A 1 107 ? 1.111 -0.812 -15.014 1.00 94.38 107 PHE A O 1
ATOM 847 N N . VAL A 1 108 ? 0.307 -2.848 -15.541 1.00 95.88 108 VAL A N 1
ATOM 848 C CA . VAL A 1 108 ? 0.688 -3.487 -14.278 1.00 95.88 108 VAL A CA 1
ATOM 849 C C . VAL A 1 108 ? 1.838 -4.435 -14.581 1.00 95.88 108 VAL A C 1
ATOM 851 O O . VAL A 1 108 ? 1.694 -5.384 -15.360 1.00 95.88 108 VAL A O 1
ATOM 854 N N . TYR A 1 109 ? 2.987 -4.155 -13.982 1.00 96.38 109 TYR A N 1
ATOM 855 C CA . TYR A 1 109 ? 4.188 -4.968 -14.091 1.00 96.38 109 TYR A CA 1
ATOM 856 C C . TYR A 1 109 ? 4.155 -6.091 -13.068 1.00 96.38 109 TYR A C 1
ATOM 858 O O . TYR A 1 109 ? 3.507 -5.991 -12.024 1.00 96.38 109 TYR A O 1
ATOM 866 N N . LYS A 1 110 ? 4.861 -7.170 -13.394 1.00 96.19 110 LYS A N 1
ATOM 867 C CA . LYS A 1 110 ? 4.991 -8.343 -12.541 1.00 96.19 110 LYS A CA 1
ATOM 868 C C . LYS A 1 110 ? 6.454 -8.553 -12.181 1.00 96.19 110 LYS A C 1
ATOM 870 O O . LYS A 1 110 ? 7.320 -8.490 -13.054 1.00 96.19 110 LYS A O 1
ATOM 875 N N . LEU A 1 111 ? 6.718 -8.830 -10.910 1.00 96.38 111 LEU A N 1
ATOM 876 C CA . LEU A 1 111 ? 8.029 -9.264 -10.434 1.00 96.38 111 LEU A CA 1
ATOM 877 C C . LEU A 1 111 ? 7.909 -10.675 -9.870 1.00 96.38 111 LEU A C 1
ATOM 879 O O . LEU A 1 111 ? 7.016 -10.952 -9.069 1.00 96.38 111 LEU A O 1
ATOM 883 N N . ASN A 1 112 ? 8.813 -11.555 -10.282 1.00 94.88 112 ASN A N 1
ATOM 884 C CA . ASN A 1 112 ? 8.934 -12.890 -9.717 1.00 94.88 112 ASN A CA 1
ATOM 885 C C . ASN A 1 112 ? 9.822 -12.846 -8.476 1.00 94.88 112 ASN A C 1
ATOM 887 O O . ASN A 1 112 ? 10.811 -12.108 -8.438 1.00 94.88 112 ASN A O 1
ATOM 891 N N . ILE A 1 113 ? 9.494 -13.692 -7.504 1.00 92.00 113 ILE A N 1
ATOM 892 C CA . ILE A 1 113 ? 10.282 -13.873 -6.286 1.00 92.00 113 ILE A CA 1
ATOM 893 C C . ILE A 1 113 ? 10.918 -15.262 -6.320 1.00 92.00 113 ILE A C 1
ATOM 895 O O . ILE A 1 113 ? 10.220 -16.277 -6.355 1.00 92.00 113 ILE A O 1
ATOM 899 N N . GLY A 1 114 ? 12.250 -15.296 -6.328 1.00 86.81 114 GLY A N 1
ATOM 900 C CA . GLY A 1 114 ? 13.030 -16.525 -6.209 1.00 86.81 114 GLY A CA 1
ATOM 901 C C . GLY A 1 114 ? 12.925 -17.145 -4.814 1.00 86.81 114 GLY A C 1
ATOM 902 O O . GLY A 1 114 ? 12.442 -16.523 -3.870 1.00 86.81 114 GLY A O 1
ATOM 903 N N . GLU A 1 115 ? 13.423 -18.371 -4.659 1.00 79.00 115 GLU A N 1
ATOM 904 C CA . GLU A 1 115 ? 13.343 -19.125 -3.394 1.00 79.00 115 GLU A CA 1
ATOM 905 C C . GLU A 1 115 ? 13.980 -18.382 -2.210 1.00 79.00 115 GLU A C 1
ATOM 907 O O . GLU A 1 115 ? 13.459 -18.405 -1.097 1.00 79.00 115 GLU A O 1
ATOM 912 N N . THR A 1 116 ? 15.058 -17.643 -2.474 1.00 76.31 116 THR A N 1
ATOM 913 C CA . THR A 1 116 ? 15.783 -16.831 -1.487 1.00 76.31 116 THR A CA 1
ATOM 914 C C . THR A 1 116 ? 15.205 -15.424 -1.298 1.00 76.31 116 THR A C 1
ATOM 916 O O . THR A 1 116 ? 15.788 -14.614 -0.584 1.00 76.31 116 THR A O 1
ATOM 919 N N . GLY A 1 117 ? 14.077 -15.101 -1.941 1.00 82.88 117 GLY A N 1
ATOM 920 C CA . GLY A 1 117 ? 13.468 -13.767 -1.922 1.00 82.88 117 GLY A CA 1
ATOM 921 C C . GLY A 1 117 ? 13.967 -12.821 -3.020 1.00 82.88 117 GLY A C 1
ATOM 922 O O . GLY A 1 117 ? 13.432 -11.723 -3.152 1.00 82.88 117 GLY A O 1
ATOM 923 N N . ALA A 1 118 ? 14.954 -13.230 -3.825 1.00 90.38 118 ALA A N 1
ATOM 924 C CA . ALA A 1 118 ? 15.511 -12.400 -4.892 1.00 90.38 118 ALA A CA 1
ATOM 925 C C . ALA A 1 118 ? 14.449 -12.000 -5.932 1.00 90.38 118 ALA A C 1
ATOM 927 O O . ALA A 1 118 ? 13.692 -12.844 -6.418 1.00 90.38 118 ALA A O 1
ATOM 928 N N . LEU A 1 119 ? 14.421 -10.714 -6.290 1.00 96.00 119 LEU A N 1
ATOM 929 C CA . LEU A 1 119 ? 13.481 -10.165 -7.264 1.00 96.00 119 LEU A CA 1
ATOM 930 C C . LEU A 1 119 ? 14.002 -10.319 -8.693 1.00 96.00 119 LEU A C 1
ATOM 932 O O . LEU A 1 119 ? 15.194 -10.176 -8.964 1.00 96.00 119 LEU A O 1
ATOM 936 N N . SER A 1 120 ? 13.089 -10.572 -9.627 1.00 96.31 120 SER A N 1
ATOM 937 C CA . SER A 1 120 ? 13.373 -10.517 -11.061 1.00 96.31 120 SER A CA 1
ATOM 938 C C . SER A 1 120 ? 12.169 -9.994 -11.834 1.00 96.31 120 SER A C 1
ATOM 940 O O . SER A 1 120 ? 11.022 -10.246 -11.466 1.00 96.31 120 SER A O 1
ATOM 942 N N . ASN A 1 121 ? 12.422 -9.261 -12.918 1.00 96.25 121 ASN A N 1
ATOM 943 C CA . ASN A 1 121 ? 11.354 -8.773 -13.783 1.00 96.25 121 ASN A CA 1
ATOM 944 C C . ASN A 1 121 ? 10.712 -9.948 -14.529 1.00 96.25 121 ASN A C 1
ATOM 946 O O . ASN A 1 121 ? 11.408 -10.742 -15.166 1.00 96.25 121 ASN A O 1
ATOM 950 N N . ASP A 1 122 ? 9.383 -10.033 -14.499 1.00 93.56 122 ASP A N 1
ATOM 951 C CA . ASP A 1 122 ? 8.657 -10.851 -15.463 1.00 93.56 122 ASP A CA 1
ATOM 952 C C . ASP A 1 122 ? 8.695 -10.146 -16.831 1.00 93.56 122 ASP A C 1
ATOM 954 O O . ASP A 1 122 ? 8.559 -8.925 -16.939 1.00 93.56 122 ASP A O 1
ATOM 958 N N . LYS A 1 123 ? 8.891 -10.927 -17.896 1.00 86.69 123 LYS A N 1
ATOM 959 C CA . LYS A 1 123 ? 8.818 -10.430 -19.279 1.00 86.69 123 LYS A CA 1
ATOM 960 C C . LYS A 1 123 ? 7.385 -10.074 -19.671 1.00 86.69 123 LYS A C 1
ATOM 962 O O . LYS A 1 123 ? 7.165 -9.300 -20.601 1.00 86.69 123 LYS A O 1
ATOM 967 N N . ASN A 1 124 ? 6.418 -10.669 -18.984 1.00 89.19 124 ASN A N 1
ATOM 968 C CA . ASN A 1 124 ? 5.004 -10.464 -19.208 1.00 89.19 124 ASN A CA 1
ATOM 969 C C . ASN A 1 124 ? 4.486 -9.339 -18.303 1.00 89.19 124 ASN A C 1
ATOM 971 O O . ASN A 1 124 ? 4.810 -9.275 -17.121 1.00 89.19 124 ASN A O 1
ATOM 975 N N . GLN A 1 125 ? 3.629 -8.479 -18.847 1.00 90.50 125 GLN A N 1
ATOM 976 C CA . GLN A 1 125 ? 2.996 -7.373 -18.127 1.00 90.50 125 GLN A CA 1
ATOM 977 C C . GLN A 1 125 ? 1.529 -7.267 -18.538 1.00 90.50 125 GLN A C 1
ATOM 979 O O . GLN A 1 125 ? 1.168 -7.604 -19.670 1.00 90.50 125 GLN A O 1
ATOM 984 N N . ILE A 1 126 ? 0.677 -6.788 -17.635 1.00 93.31 126 ILE A N 1
ATOM 985 C CA . ILE A 1 126 ? -0.744 -6.589 -17.919 1.00 93.31 126 ILE A CA 1
ATOM 986 C C . ILE A 1 126 ? -0.877 -5.254 -18.647 1.00 93.31 126 ILE A C 1
ATOM 988 O O . ILE A 1 126 ? -0.830 -4.183 -18.042 1.00 93.31 126 ILE A O 1
ATOM 992 N N . ARG A 1 127 ? -0.993 -5.319 -19.975 1.00 92.00 127 ARG A N 1
ATOM 993 C CA . ARG A 1 127 ? -1.054 -4.137 -20.842 1.00 92.00 127 ARG A CA 1
ATOM 994 C C . ARG A 1 127 ? -2.483 -3.624 -20.936 1.00 92.00 127 ARG A C 1
ATOM 996 O O . ARG A 1 127 ? -3.296 -4.308 -21.556 1.00 92.00 127 ARG A O 1
ATOM 1003 N N . GLN A 1 128 ? -2.788 -2.440 -20.393 1.00 90.75 128 GLN A N 1
ATOM 1004 C CA . GLN A 1 128 ? -4.143 -1.875 -20.422 1.00 90.75 128 GLN A CA 1
ATOM 1005 C C . GLN A 1 128 ? -4.213 -0.349 -20.479 1.00 90.75 128 GLN A C 1
ATOM 1007 O O . GLN A 1 128 ? -4.025 0.318 -19.477 1.00 90.75 128 GLN A O 1
ATOM 1012 N N . GLY A 1 129 ? -4.662 0.210 -21.606 1.00 88.69 129 GLY A N 1
ATOM 1013 C CA . GLY A 1 129 ? -4.783 1.668 -21.767 1.00 88.69 129 GLY A CA 1
ATOM 1014 C C . GLY A 1 129 ? -5.790 2.367 -20.837 1.00 88.69 129 GLY A C 1
ATOM 1015 O O . GLY A 1 129 ? -5.765 3.593 -20.739 1.00 88.69 129 GLY A O 1
ATOM 1016 N N . VAL A 1 130 ? -6.665 1.612 -20.161 1.00 88.62 130 VAL A N 1
ATOM 1017 C CA . VAL A 1 130 ? -7.649 2.146 -19.200 1.00 88.62 130 VAL A CA 1
ATOM 1018 C C . VAL A 1 130 ? -7.060 2.411 -17.813 1.00 88.62 130 VAL A C 1
ATOM 1020 O O . VAL A 1 130 ? -7.656 3.152 -17.037 1.00 88.62 130 VAL A O 1
ATOM 1023 N N . LEU A 1 131 ? -5.905 1.822 -17.493 1.00 92.12 131 LEU A N 1
ATOM 1024 C CA . LEU A 1 131 ? -5.280 1.969 -16.184 1.00 92.12 131 LEU A CA 1
ATOM 1025 C C . LEU A 1 131 ? -4.446 3.248 -16.154 1.00 92.12 131 LEU A C 1
ATOM 1027 O O . LEU A 1 131 ? -3.383 3.325 -16.760 1.00 92.12 131 LEU A O 1
ATOM 1031 N N . LYS A 1 132 ? -4.924 4.261 -15.439 1.00 90.69 132 LYS A N 1
ATOM 1032 C CA . LYS A 1 132 ? -4.227 5.536 -15.248 1.00 90.69 132 LYS A CA 1
ATOM 1033 C C . LYS A 1 132 ? -4.291 5.906 -13.775 1.00 90.69 132 LYS A C 1
ATOM 1035 O O . LYS A 1 132 ? -5.374 5.896 -13.200 1.00 90.69 132 LYS A O 1
ATOM 1040 N N . GLY A 1 133 ? -3.145 6.201 -13.161 1.00 91.50 133 GLY A N 1
ATOM 1041 C CA . GLY A 1 133 ? -3.069 6.490 -11.725 1.00 91.50 133 GLY A CA 1
ATOM 1042 C C . GLY A 1 133 ? -3.680 5.365 -10.886 1.00 91.50 133 GLY A C 1
ATOM 1043 O O . GLY A 1 133 ? -4.668 5.572 -10.190 1.00 91.50 133 GLY A O 1
ATOM 1044 N N . VAL A 1 134 ? -3.159 4.145 -11.012 1.00 95.19 134 VAL A N 1
ATOM 1045 C CA . VAL A 1 134 ? -3.672 3.000 -10.243 1.00 95.19 134 VAL A CA 1
ATOM 1046 C C . VAL A 1 134 ? -3.302 3.186 -8.777 1.00 95.19 134 VAL A C 1
ATOM 1048 O O . VAL A 1 134 ? -2.128 3.423 -8.510 1.00 95.19 134 VAL A O 1
ATOM 1051 N N . ARG A 1 135 ? -4.261 3.074 -7.849 1.00 93.62 135 ARG A N 1
ATOM 1052 C CA . ARG A 1 135 ? -4.027 3.290 -6.404 1.00 93.62 135 ARG A CA 1
ATOM 1053 C C . ARG A 1 135 ? -4.175 2.040 -5.533 1.00 93.62 135 ARG A C 1
ATOM 1055 O O . ARG A 1 135 ? -3.366 1.864 -4.630 1.00 93.62 135 ARG A O 1
ATOM 1062 N N . GLY A 1 136 ? -5.104 1.145 -5.862 1.00 94.88 136 GLY A N 1
ATOM 1063 C CA . GLY A 1 136 ? -5.323 -0.105 -5.130 1.00 94.88 136 GLY A CA 1
ATOM 1064 C C . GLY A 1 136 ? -5.134 -1.330 -6.021 1.00 94.88 136 GLY A C 1
ATOM 1065 O O . GLY A 1 136 ? -5.575 -1.334 -7.177 1.00 94.88 136 GLY A O 1
ATOM 1066 N N . LEU A 1 137 ? -4.489 -2.366 -5.485 1.00 97.00 137 LEU A N 1
ATOM 1067 C CA . LEU A 1 137 ? -4.244 -3.653 -6.138 1.00 97.00 137 LEU A CA 1
ATOM 1068 C C . LEU A 1 137 ? -4.517 -4.779 -5.140 1.00 97.00 137 LEU A C 1
ATOM 1070 O O . LEU A 1 137 ? -3.938 -4.785 -4.064 1.00 97.00 137 LEU A O 1
ATOM 1074 N N . VAL A 1 138 ? -5.331 -5.769 -5.510 1.00 96.94 138 VAL A N 1
ATOM 1075 C CA . VAL A 1 138 ? -5.513 -6.968 -4.677 1.00 96.94 138 VAL A CA 1
ATOM 1076 C C . VAL A 1 138 ? -5.766 -8.206 -5.531 1.00 96.94 138 VAL A C 1
ATOM 1078 O O . VAL A 1 138 ? -6.530 -8.176 -6.497 1.00 96.94 138 VAL A O 1
ATOM 1081 N N . PHE A 1 139 ? -5.108 -9.316 -5.198 1.00 96.19 139 PHE A N 1
ATOM 1082 C CA . PHE A 1 139 ? -5.211 -10.577 -5.934 1.00 96.19 139 PHE A CA 1
ATOM 1083 C C . PHE A 1 139 ? -6.015 -11.619 -5.156 1.00 96.19 139 PHE A C 1
ATOM 1085 O O . PHE A 1 139 ? -5.735 -11.903 -3.994 1.00 96.19 139 PHE A O 1
ATOM 1092 N N . HIS A 1 140 ? -6.974 -12.247 -5.834 1.00 95.19 140 HIS A N 1
ATOM 1093 C CA . HIS A 1 140 ? -7.738 -13.364 -5.306 1.00 95.19 140 HIS A CA 1
ATOM 1094 C C . HIS A 1 140 ? -7.171 -14.700 -5.815 1.00 95.19 140 HIS A C 1
ATOM 1096 O O . HIS A 1 140 ? -7.393 -15.044 -6.981 1.00 95.19 140 HIS A O 1
ATOM 1102 N N . PRO A 1 141 ? -6.538 -15.525 -4.962 1.00 91.81 141 PRO A N 1
ATOM 1103 C CA . PRO A 1 141 ? -5.838 -16.729 -5.406 1.00 91.81 141 PRO A CA 1
ATOM 1104 C C . PRO A 1 141 ? -6.752 -17.804 -5.992 1.00 91.81 141 PRO A C 1
ATOM 1106 O O . PRO A 1 141 ? -6.475 -18.305 -7.078 1.00 91.81 141 PRO A O 1
ATOM 1109 N N . SER A 1 142 ? -7.879 -18.117 -5.347 1.00 91.12 142 SER A N 1
ATOM 1110 C CA . SER A 1 142 ? -8.742 -19.225 -5.799 1.00 91.12 142 SER A CA 1
ATOM 1111 C C . SER A 1 142 ? -9.502 -18.936 -7.098 1.00 91.12 142 SER A C 1
ATOM 1113 O O . SER A 1 142 ? -9.870 -19.862 -7.812 1.00 91.12 142 SER A O 1
ATOM 1115 N N . LEU A 1 143 ? -9.747 -17.659 -7.404 1.00 92.25 143 LEU A N 1
ATOM 1116 C CA . LEU A 1 143 ? -10.400 -17.222 -8.641 1.00 92.25 143 LEU A CA 1
ATOM 1117 C C . LEU A 1 143 ? -9.379 -16.823 -9.708 1.00 92.25 143 LEU A C 1
ATOM 1119 O O . LEU A 1 143 ? -9.764 -16.621 -10.855 1.00 92.25 143 LEU A O 1
ATOM 1123 N N . ASP A 1 144 ? -8.103 -16.708 -9.329 1.00 93.44 144 ASP A N 1
ATOM 1124 C CA . ASP A 1 144 ? -7.017 -16.197 -10.159 1.00 93.44 144 ASP A CA 1
ATOM 1125 C C . ASP A 1 144 ? -7.388 -14.855 -10.807 1.00 93.44 144 ASP A C 1
ATOM 1127 O O . ASP A 1 144 ? -7.357 -14.708 -12.026 1.00 93.44 144 ASP A O 1
ATOM 1131 N N . LYS A 1 145 ? -7.798 -13.882 -9.982 1.00 94.38 145 LYS A N 1
ATOM 1132 C CA . LYS A 1 145 ? -8.235 -12.547 -10.423 1.00 94.38 145 LYS A CA 1
ATOM 1133 C C . LYS A 1 145 ? -7.436 -11.451 -9.735 1.00 94.38 145 LYS A C 1
ATOM 1135 O O . LYS A 1 145 ? -7.261 -11.502 -8.522 1.00 94.38 145 LYS A O 1
ATOM 1140 N N . LEU A 1 146 ? -7.002 -10.445 -10.490 1.00 95.31 146 LEU A N 1
ATOM 1141 C CA . LEU A 1 146 ? -6.423 -9.211 -9.950 1.00 95.31 146 LEU A CA 1
ATOM 1142 C C . LEU A 1 146 ? -7.453 -8.087 -10.052 1.00 95.31 146 LEU A C 1
ATOM 1144 O O . LEU A 1 146 ? -7.906 -7.771 -11.150 1.00 95.31 146 LEU A O 1
ATOM 1148 N N . TYR A 1 147 ? -7.787 -7.482 -8.921 1.00 95.50 147 TYR A N 1
ATOM 1149 C CA . TYR A 1 147 ? -8.651 -6.313 -8.820 1.00 95.50 147 TYR A CA 1
ATOM 1150 C C . TYR A 1 147 ? -7.779 -5.069 -8.743 1.00 95.50 147 TYR A C 1
ATOM 1152 O O . TYR A 1 147 ? -6.783 -5.045 -8.019 1.00 95.50 147 TYR A O 1
ATOM 1160 N N . THR A 1 148 ? -8.152 -4.045 -9.501 1.00 95.62 148 THR A N 1
ATOM 1161 C CA . THR A 1 148 ? -7.381 -2.807 -9.605 1.00 95.62 148 THR A CA 1
ATOM 1162 C C . THR A 1 148 ? -8.309 -1.601 -9.530 1.00 95.62 148 THR A C 1
ATOM 1164 O O . THR A 1 148 ? -9.365 -1.602 -10.164 1.00 95.62 148 THR A O 1
ATOM 1167 N N . ILE A 1 149 ? -7.920 -0.581 -8.764 1.00 95.38 149 ILE A N 1
ATOM 1168 C CA . ILE A 1 149 ? -8.572 0.735 -8.764 1.00 95.38 149 ILE A CA 1
ATOM 1169 C C . ILE A 1 149 ? -7.762 1.656 -9.661 1.00 95.38 149 ILE A C 1
ATOM 1171 O O . ILE A 1 149 ? -6.578 1.873 -9.407 1.00 95.38 149 ILE A O 1
ATOM 1175 N N . SER A 1 150 ? -8.405 2.248 -10.663 1.00 94.12 150 SER A N 1
ATOM 1176 C CA . SER A 1 150 ? -7.810 3.274 -11.521 1.00 94.12 150 SER A CA 1
ATOM 1177 C C . SER A 1 150 ? -8.599 4.573 -11.399 1.00 94.12 150 SER A C 1
ATOM 1179 O O . SER A 1 150 ? -9.826 4.555 -11.514 1.00 94.12 150 SER A O 1
ATOM 1181 N N . VAL A 1 151 ? -7.897 5.691 -11.190 1.00 92.06 151 VAL A N 1
ATOM 1182 C CA . VAL A 1 151 ? -8.517 7.007 -10.932 1.00 92.06 151 VAL A CA 1
ATOM 1183 C C . VAL A 1 151 ? -8.238 8.066 -12.004 1.00 92.06 151 VAL A C 1
ATOM 1185 O O . VAL A 1 151 ? -8.787 9.154 -11.944 1.00 92.06 151 VAL A O 1
ATOM 1188 N N . GLY A 1 152 ? -7.389 7.785 -12.993 1.00 81.06 152 GLY A N 1
ATOM 1189 C CA . GLY A 1 152 ? -6.960 8.756 -14.010 1.00 81.06 152 GLY A CA 1
ATOM 1190 C C . GLY A 1 152 ? -7.892 8.899 -15.223 1.00 81.06 152 GLY A C 1
ATOM 1191 O O . GLY A 1 152 ? -7.415 9.235 -16.307 1.00 81.06 152 GLY A O 1
ATOM 1192 N N . GLY A 1 153 ? -9.180 8.577 -15.075 1.00 76.56 153 GLY A N 1
ATOM 1193 C CA . GLY A 1 153 ? -10.235 8.803 -16.075 1.00 76.56 153 GLY A CA 1
ATOM 1194 C C . GLY A 1 153 ? -11.287 9.794 -15.564 1.00 76.56 153 GLY A C 1
ATOM 1195 O O . GLY A 1 153 ? -11.107 10.362 -14.492 1.00 76.56 153 GLY A O 1
ATOM 1196 N N . ASP A 1 154 ? -12.384 9.978 -16.307 1.00 75.94 154 ASP A N 1
ATOM 1197 C CA . ASP A 1 154 ? -13.479 10.880 -15.896 1.00 75.94 154 ASP A CA 1
ATOM 1198 C C . ASP A 1 154 ? -14.122 10.442 -14.569 1.00 75.94 154 ASP A C 1
ATOM 1200 O O . ASP A 1 154 ? -14.528 11.272 -13.761 1.00 75.94 154 ASP A O 1
ATOM 1204 N N . GLU A 1 155 ? -14.178 9.127 -14.339 1.00 84.62 155 GLU A N 1
ATOM 1205 C CA . GLU A 1 155 ? -14.719 8.509 -13.130 1.00 84.62 155 GLU A CA 1
ATOM 1206 C C . GLU A 1 155 ? -13.771 7.400 -12.638 1.00 84.62 155 GLU A C 1
ATOM 1208 O O . GLU A 1 155 ? -13.353 6.548 -13.439 1.00 84.62 155 GLU A O 1
ATOM 1213 N N . PRO A 1 156 ? -13.452 7.345 -11.331 1.00 90.44 156 PRO A N 1
ATOM 1214 C CA . PRO A 1 156 ? -12.768 6.204 -10.741 1.00 90.44 156 PRO A CA 1
ATOM 1215 C C . PRO A 1 156 ? -13.508 4.899 -11.038 1.00 90.44 156 PRO A C 1
ATOM 1217 O O . PRO A 1 156 ? -14.738 4.840 -11.014 1.00 90.44 156 PRO A O 1
ATOM 1220 N N . SER A 1 157 ? -12.767 3.836 -11.343 1.00 91.25 157 SER A N 1
ATOM 1221 C CA . SER A 1 157 ? -13.356 2.545 -11.712 1.00 91.25 157 SER A CA 1
ATOM 1222 C C . SER A 1 157 ? -12.515 1.370 -11.234 1.00 91.25 157 SER A C 1
ATOM 1224 O O . SER A 1 157 ? -11.285 1.450 -11.145 1.00 91.25 157 SER A O 1
ATOM 1226 N N . TYR A 1 158 ? -13.199 0.256 -10.987 1.00 90.44 158 TYR A N 1
ATOM 1227 C CA . TYR A 1 158 ? -12.589 -1.052 -10.825 1.00 90.44 158 TYR A CA 1
ATOM 1228 C C . TYR A 1 158 ? -12.379 -1.731 -12.164 1.00 90.44 158 TYR A C 1
ATOM 1230 O O . TYR A 1 158 ? -13.307 -1.832 -12.968 1.00 90.44 158 TYR A O 1
ATOM 1238 N N . TYR A 1 159 ? -11.196 -2.310 -12.333 1.00 92.81 159 TYR A N 1
ATOM 1239 C CA . TYR A 1 159 ? -10.895 -3.223 -13.426 1.00 92.81 159 TYR A CA 1
ATOM 1240 C C . TYR A 1 159 ? -10.388 -4.546 -12.868 1.00 92.81 159 TYR A C 1
ATOM 1242 O O . TYR A 1 159 ? -9.483 -4.572 -12.028 1.00 92.81 159 TYR A O 1
ATOM 1250 N N . VAL A 1 160 ? -10.976 -5.641 -13.346 1.00 93.44 160 VAL A N 1
ATOM 1251 C CA . VAL A 1 160 ? -10.644 -6.997 -12.906 1.00 93.44 160 VAL A CA 1
ATOM 1252 C C . VAL A 1 160 ? -9.999 -7.766 -14.047 1.00 93.44 160 VAL A C 1
ATOM 1254 O O . VAL A 1 160 ? -10.552 -7.854 -15.145 1.00 93.44 160 VAL A O 1
ATOM 1257 N N . PHE A 1 161 ? -8.834 -8.347 -13.782 1.00 93.06 161 PHE A N 1
ATOM 1258 C CA . PHE A 1 161 ? -8.068 -9.128 -14.746 1.00 93.06 161 PHE A CA 1
ATOM 1259 C C . PHE A 1 161 ? -8.094 -10.603 -14.382 1.00 93.06 161 PHE A C 1
ATOM 1261 O O . PHE A 1 161 ? -7.612 -10.985 -13.316 1.00 93.06 161 PHE A O 1
ATOM 1268 N N . ASP A 1 162 ? -8.622 -11.425 -15.285 1.00 92.69 162 ASP A N 1
ATOM 1269 C CA . ASP A 1 162 ? -8.626 -12.878 -15.139 1.00 92.69 162 ASP A CA 1
ATOM 1270 C C . ASP A 1 162 ? -7.262 -13.473 -15.502 1.00 92.69 162 ASP A C 1
ATOM 1272 O O . ASP A 1 162 ? -6.652 -13.113 -16.512 1.00 92.69 162 ASP A O 1
ATOM 1276 N N . ARG A 1 163 ? -6.815 -14.442 -14.701 1.00 92.94 163 ARG A N 1
ATOM 1277 C CA . ARG A 1 163 ? -5.544 -15.169 -14.843 1.00 92.94 163 ARG A CA 1
ATOM 1278 C C . ARG A 1 163 ? -4.333 -14.237 -14.981 1.00 92.94 163 ARG A C 1
ATOM 1280 O O . ARG A 1 163 ? -3.497 -14.447 -15.866 1.00 92.94 163 ARG A O 1
ATOM 1287 N N . PRO A 1 164 ? -4.194 -13.220 -14.106 1.00 93.94 164 PRO A N 1
ATOM 1288 C CA . PRO A 1 164 ? -3.231 -12.127 -14.258 1.00 93.94 164 PRO A CA 1
ATOM 1289 C C . PRO A 1 164 ? -1.778 -12.612 -14.303 1.00 93.94 164 PRO A C 1
ATOM 1291 O O . PRO A 1 164 ? -0.932 -11.991 -14.944 1.00 93.94 164 PRO A O 1
ATOM 1294 N N . ARG A 1 165 ? -1.489 -13.765 -13.687 1.00 91.69 165 ARG A N 1
ATOM 1295 C CA . ARG A 1 165 ? -0.165 -14.401 -13.686 1.00 91.69 165 ARG A CA 1
ATOM 1296 C C . ARG A 1 165 ? 0.322 -14.723 -15.101 1.00 91.69 165 ARG A C 1
ATOM 1298 O O . ARG A 1 165 ? 1.478 -14.465 -15.418 1.00 91.69 165 ARG A O 1
ATOM 1305 N N . GLY A 1 166 ? -0.565 -15.218 -15.966 1.00 89.44 166 GLY A N 1
ATOM 1306 C CA . GLY A 1 166 ? -0.243 -15.611 -17.342 1.00 89.44 166 GLY A CA 1
ATOM 1307 C C . GLY A 1 166 ? -0.458 -14.519 -18.394 1.00 89.44 166 GLY A C 1
ATOM 1308 O O . GLY A 1 166 ? -0.187 -14.759 -19.566 1.00 89.44 166 GLY A O 1
ATOM 1309 N N . LEU A 1 167 ? -0.959 -13.338 -18.015 1.00 90.06 167 LEU A N 1
ATOM 1310 C CA . LEU A 1 167 ? -1.217 -12.260 -18.970 1.00 90.06 167 LEU A CA 1
ATOM 1311 C C . LEU A 1 167 ? 0.093 -11.631 -19.461 1.00 90.06 167 LEU A C 1
ATOM 1313 O O . LEU A 1 167 ? 0.920 -11.190 -18.660 1.00 90.06 167 LEU A O 1
ATOM 1317 N N . SER A 1 168 ? 0.252 -11.582 -20.784 1.00 84.62 168 SER A N 1
ATOM 1318 C CA . SER A 1 168 ? 1.417 -11.033 -21.497 1.00 84.62 168 SER A CA 1
ATOM 1319 C C . SER A 1 168 ? 1.048 -10.016 -22.588 1.00 84.62 168 SER A C 1
ATOM 1321 O O . SER A 1 168 ? 1.878 -9.201 -22.999 1.00 84.62 168 SER A O 1
ATOM 1323 N N . GLU A 1 169 ? -0.209 -10.034 -23.031 1.00 84.19 169 GLU A N 1
ATOM 1324 C CA . GLU A 1 169 ? -0.742 -9.222 -24.123 1.00 84.19 169 GLU A CA 1
ATOM 1325 C C . GLU A 1 169 ? -1.913 -8.354 -23.656 1.00 84.19 169 GLU A C 1
ATOM 1327 O O . GLU A 1 169 ? -2.445 -8.511 -22.554 1.00 84.19 169 GLU A O 1
ATOM 1332 N N . PHE A 1 170 ? -2.338 -7.431 -24.519 1.00 86.75 170 PHE A N 1
ATOM 1333 C CA . PHE A 1 170 ? -3.538 -6.642 -24.273 1.00 86.75 170 PHE A CA 1
ATOM 1334 C C . PHE A 1 170 ? -4.773 -7.551 -24.190 1.00 86.75 170 PHE A C 1
ATOM 1336 O O . PHE A 1 170 ? -5.094 -8.282 -25.129 1.00 86.75 170 PHE A O 1
ATOM 1343 N N . ARG A 1 171 ? -5.500 -7.480 -23.072 1.00 81.50 171 ARG A N 1
ATOM 1344 C CA . ARG A 1 171 ? -6.741 -8.229 -22.837 1.00 81.50 171 ARG A CA 1
ATOM 1345 C C . ARG A 1 171 ? -7.742 -7.344 -22.125 1.00 81.50 171 ARG A C 1
ATOM 1347 O O . ARG A 1 171 ? -7.424 -6.803 -21.074 1.00 81.50 171 ARG A O 1
ATOM 1354 N N . LYS A 1 172 ? -8.952 -7.225 -22.679 1.00 86.44 172 LYS A N 1
ATOM 1355 C CA . LYS A 1 172 ? -10.027 -6.476 -22.018 1.00 86.44 172 LYS A CA 1
ATOM 1356 C C . LYS A 1 172 ? -10.202 -6.979 -20.574 1.00 86.44 172 LYS A C 1
ATOM 1358 O O . LYS A 1 172 ? -10.112 -8.195 -20.374 1.00 86.44 172 LYS A O 1
ATOM 1363 N N . PRO A 1 173 ? -10.449 -6.083 -19.603 1.00 90.00 173 PRO A N 1
ATOM 1364 C CA . PRO A 1 173 ? -10.803 -6.487 -18.250 1.00 90.00 173 PRO A CA 1
ATOM 1365 C C . PRO A 1 173 ? -11.979 -7.466 -18.297 1.00 90.00 173 PRO A C 1
ATOM 1367 O O . PRO A 1 173 ? -12.922 -7.263 -19.063 1.00 90.00 173 PRO A O 1
ATOM 1370 N N . GLY A 1 174 ? -11.912 -8.532 -17.502 1.00 87.69 174 GLY A N 1
ATOM 1371 C CA . GLY A 1 174 ? -12.993 -9.513 -17.401 1.00 87.69 174 GLY A CA 1
ATOM 1372 C C . GLY A 1 174 ? -14.232 -8.923 -16.733 1.00 87.69 174 GLY A C 1
ATOM 1373 O O . GLY A 1 174 ? -15.353 -9.335 -17.023 1.00 87.69 174 GLY A O 1
ATOM 1374 N N . GLN A 1 175 ? -14.029 -7.931 -15.861 1.00 89.12 175 GLN A N 1
ATOM 1375 C CA . GLN A 1 175 ? -15.093 -7.141 -15.249 1.00 89.12 175 GLN A CA 1
ATOM 1376 C C . GLN A 1 175 ? -14.653 -5.688 -15.118 1.00 89.12 175 GLN A C 1
ATOM 1378 O O . GLN A 1 175 ? -13.467 -5.387 -14.938 1.00 89.12 175 GLN A O 1
ATOM 1383 N N . THR A 1 176 ? -15.617 -4.783 -15.222 1.00 89.00 176 THR A N 1
ATOM 1384 C CA . THR A 1 176 ? -15.428 -3.354 -14.985 1.00 89.00 176 THR A CA 1
ATOM 1385 C C . THR A 1 176 ? -16.628 -2.826 -14.223 1.00 89.00 176 THR A C 1
ATOM 1387 O O . THR A 1 176 ? -17.760 -3.146 -14.577 1.00 89.00 176 THR A O 1
ATOM 1390 N N . TYR A 1 177 ? -16.370 -2.024 -13.195 1.00 86.06 177 TYR A N 1
ATOM 1391 C CA . TYR A 1 177 ? -17.407 -1.436 -12.354 1.00 86.06 177 TYR A CA 1
ATOM 1392 C C . TYR A 1 177 ? -17.070 0.017 -12.055 1.00 86.06 177 TYR A C 1
ATOM 1394 O O . TYR A 1 177 ? -15.928 0.325 -11.708 1.00 86.06 177 TYR A O 1
ATOM 1402 N N . ARG A 1 178 ? -18.063 0.901 -12.134 1.00 87.94 178 ARG A N 1
ATOM 1403 C CA . ARG A 1 178 ? -17.936 2.279 -11.647 1.00 87.94 178 ARG A CA 1
ATOM 1404 C C . ARG A 1 178 ? -18.454 2.374 -10.219 1.00 87.94 178 ARG A C 1
ATOM 1406 O O . ARG A 1 178 ? -19.447 1.730 -9.867 1.00 87.94 178 ARG A O 1
ATOM 1413 N N . PHE A 1 179 ? -17.796 3.194 -9.413 1.00 88.19 179 PHE A N 1
ATOM 1414 C CA . PHE A 1 179 ? -18.277 3.526 -8.077 1.00 88.19 179 PHE A CA 1
ATOM 1415 C C . PHE A 1 179 ? -19.489 4.449 -8.188 1.00 88.19 179 PHE A C 1
ATOM 1417 O O . PHE A 1 179 ? -19.422 5.469 -8.871 1.00 88.19 179 PHE A O 1
ATOM 1424 N N . LYS A 1 180 ? -20.600 4.119 -7.524 1.00 83.00 180 LYS A N 1
ATOM 1425 C CA . LYS A 1 180 ? -21.829 4.916 -7.651 1.00 83.00 180 LYS A CA 1
ATOM 1426 C C . LYS A 1 180 ? -21.799 6.234 -6.867 1.00 83.00 180 LYS A C 1
ATOM 1428 O O . LYS A 1 180 ? -22.325 7.235 -7.341 1.00 83.00 180 LYS A O 1
ATOM 1433 N N . ASN A 1 181 ? -21.141 6.264 -5.711 1.00 76.44 181 ASN A N 1
ATOM 1434 C CA . ASN A 1 181 ? -21.193 7.396 -4.778 1.00 76.44 181 ASN A CA 1
ATOM 1435 C C . ASN A 1 181 ? -20.258 8.575 -5.124 1.00 76.44 181 ASN A C 1
ATOM 1437 O O . ASN A 1 181 ? -20.025 9.414 -4.257 1.00 76.44 181 ASN A O 1
ATOM 1441 N N . ASN A 1 182 ? -19.715 8.654 -6.350 1.00 80.56 182 ASN A N 1
ATOM 1442 C CA . ASN A 1 182 ? -18.688 9.634 -6.748 1.00 80.56 182 ASN A CA 1
ATOM 1443 C C . ASN A 1 182 ? -17.599 9.802 -5.668 1.00 80.56 182 ASN A C 1
ATOM 1445 O O . ASN A 1 182 ? -17.405 10.879 -5.101 1.00 80.56 182 ASN A O 1
ATOM 1449 N N . ILE A 1 183 ? -16.962 8.688 -5.314 1.00 88.69 183 ILE A N 1
ATOM 1450 C CA . ILE A 1 183 ? -15.961 8.647 -4.248 1.00 88.69 183 ILE A CA 1
ATOM 1451 C C . ILE A 1 183 ? -14.566 8.905 -4.809 1.00 88.69 183 ILE A C 1
ATOM 1453 O O . ILE A 1 183 ? -14.333 8.732 -6.003 1.00 88.69 183 ILE A O 1
ATOM 1457 N N . ASP A 1 184 ? -13.627 9.245 -3.926 1.00 93.50 184 ASP A N 1
ATOM 1458 C CA . ASP A 1 184 ? -12.196 9.254 -4.227 1.00 93.50 184 ASP A CA 1
ATOM 1459 C C . ASP A 1 184 ? -11.551 7.989 -3.629 1.00 93.50 184 ASP A C 1
ATOM 1461 O O . ASP A 1 184 ? -11.090 8.020 -2.483 1.00 93.50 184 ASP A O 1
ATOM 1465 N N . PRO A 1 185 ? -11.592 6.838 -4.329 1.00 95.38 185 PRO A N 1
ATOM 1466 C CA . PRO A 1 185 ? -11.095 5.586 -3.784 1.00 95.38 185 PRO A CA 1
ATOM 1467 C C . PRO A 1 185 ? -9.567 5.605 -3.756 1.00 95.38 185 PRO A C 1
ATOM 1469 O O . PRO A 1 185 ? -8.911 6.152 -4.655 1.00 95.38 185 PRO A O 1
ATOM 1472 N N . TRP A 1 186 ? -8.987 4.987 -2.734 1.00 96.50 186 TRP A N 1
ATOM 1473 C CA . TRP A 1 186 ? -7.539 4.924 -2.592 1.00 96.50 186 TRP A CA 1
ATOM 1474 C C . TRP A 1 186 ? -7.042 3.489 -2.627 1.00 96.50 186 TRP A C 1
ATOM 1476 O O . TRP A 1 186 ? -6.372 3.102 -3.580 1.00 96.50 186 TRP A O 1
ATOM 1486 N N . ASP A 1 187 ? -7.429 2.686 -1.649 1.00 97.62 187 ASP A N 1
ATOM 1487 C CA . ASP A 1 187 ? -6.907 1.340 -1.474 1.00 97.62 187 ASP A CA 1
ATOM 1488 C C . ASP A 1 187 ? -8.023 0.293 -1.456 1.00 97.62 187 ASP A C 1
ATOM 1490 O O . ASP A 1 187 ? -9.204 0.616 -1.292 1.00 97.62 187 ASP A O 1
ATOM 1494 N N . VAL A 1 188 ? -7.664 -0.973 -1.659 1.00 97.38 188 VAL A N 1
ATOM 1495 C CA . VAL A 1 188 ? -8.605 -2.091 -1.692 1.00 97.38 188 VAL A CA 1
ATOM 1496 C C . VAL A 1 188 ? -7.996 -3.356 -1.115 1.00 97.38 188 VAL A C 1
ATOM 1498 O O . VAL A 1 188 ? -6.883 -3.744 -1.448 1.00 97.38 188 VAL A O 1
ATOM 1501 N N . THR A 1 189 ? -8.794 -4.077 -0.338 1.00 97.12 189 THR A N 1
ATOM 1502 C CA . THR A 1 189 ? -8.468 -5.437 0.085 1.00 97.12 189 THR A CA 1
ATOM 1503 C C . THR A 1 189 ? -9.670 -6.363 -0.059 1.00 97.12 189 THR A C 1
ATOM 1505 O O . THR A 1 189 ? -10.812 -5.924 -0.230 1.00 97.12 189 THR A O 1
ATOM 1508 N N . ILE A 1 190 ? -9.408 -7.666 -0.026 1.00 95.56 190 ILE A N 1
ATOM 1509 C CA . ILE A 1 190 ? -10.432 -8.705 -0.078 1.00 95.56 190 ILE A CA 1
ATOM 1510 C C . ILE A 1 190 ? -10.652 -9.221 1.334 1.00 95.56 190 ILE A C 1
ATOM 1512 O O . ILE A 1 190 ? -9.730 -9.714 1.979 1.00 95.56 190 ILE A O 1
ATOM 1516 N N . VAL A 1 191 ? -11.906 -9.191 1.771 1.00 94.50 191 VAL A N 1
ATOM 1517 C CA . VAL A 1 191 ? -12.333 -9.831 3.014 1.00 94.50 191 VAL A CA 1
ATOM 1518 C C . VAL A 1 191 ? -13.476 -10.776 2.682 1.00 94.50 191 VAL A C 1
ATOM 1520 O O . VAL A 1 191 ? -14.528 -10.358 2.199 1.00 94.50 191 VAL A O 1
ATOM 1523 N N . LYS A 1 192 ? -13.279 -12.072 2.950 1.00 89.31 192 LYS A N 1
ATOM 1524 C CA . LYS A 1 192 ? -14.229 -13.137 2.581 1.00 89.31 192 LYS A CA 1
ATOM 1525 C C . LYS A 1 192 ? -14.550 -13.081 1.073 1.00 89.31 192 LYS A C 1
ATOM 1527 O O . LYS A 1 192 ? -13.654 -13.263 0.258 1.00 89.31 192 LYS A O 1
ATOM 1532 N N . SER A 1 193 ? -15.811 -12.853 0.703 1.00 88.38 193 SER A N 1
ATOM 1533 C CA . SER A 1 193 ? -16.293 -12.731 -0.681 1.00 88.38 193 SER A CA 1
ATOM 1534 C C . SER A 1 193 ? -16.483 -11.277 -1.139 1.00 88.38 193 SER A C 1
ATOM 1536 O O . SER A 1 193 ? -17.044 -11.049 -2.214 1.00 88.38 193 SER A O 1
ATOM 1538 N N . GLY A 1 194 ? -16.077 -10.296 -0.330 1.00 92.56 194 GLY A N 1
ATOM 1539 C CA . GLY A 1 194 ? -16.285 -8.876 -0.592 1.00 92.56 194 GLY A CA 1
ATOM 1540 C C . GLY A 1 194 ? -14.993 -8.100 -0.826 1.00 92.56 194 GLY A C 1
ATOM 1541 O O . GLY A 1 194 ? -13.894 -8.584 -0.542 1.00 92.56 194 GLY A O 1
ATOM 1542 N N . LEU A 1 195 ? -15.153 -6.879 -1.335 1.00 94.62 195 LEU A N 1
ATOM 1543 C CA . LEU A 1 195 ? -14.097 -5.869 -1.359 1.00 94.62 195 LEU A CA 1
ATOM 1544 C C . LEU A 1 195 ? -14.325 -4.863 -0.237 1.00 94.62 195 LEU A C 1
ATOM 1546 O O . LEU A 1 195 ? -15.453 -4.445 0.020 1.00 94.62 195 LEU A O 1
ATOM 1550 N N . VAL A 1 196 ? -13.236 -4.457 0.396 1.00 97.12 196 VAL A N 1
ATOM 1551 C CA . VAL A 1 196 ? -13.197 -3.355 1.351 1.00 97.12 196 VAL A CA 1
ATOM 1552 C C . VAL A 1 196 ? -12.336 -2.278 0.725 1.00 97.12 196 VAL A C 1
ATOM 1554 O O . VAL A 1 196 ? -11.259 -2.586 0.216 1.00 97.12 196 VAL A O 1
ATOM 1557 N N . VAL A 1 197 ? -12.817 -1.040 0.726 1.00 97.12 197 VAL A N 1
ATOM 1558 C CA . VAL A 1 197 ? -12.256 0.052 -0.075 1.00 97.12 197 VAL A CA 1
ATOM 1559 C C . VAL A 1 197 ? -12.090 1.275 0.793 1.00 97.12 197 VAL A C 1
ATOM 1561 O O . VAL A 1 197 ? -13.073 1.739 1.366 1.00 97.12 197 VAL A O 1
ATOM 1564 N N . SER A 1 198 ? -10.888 1.829 0.873 1.00 97.94 198 SER A N 1
ATOM 1565 C CA . SER A 1 198 ? -10.698 3.111 1.542 1.00 97.94 198 SER A CA 1
ATOM 1566 C C . SER A 1 198 ? -11.048 4.261 0.600 1.00 97.94 198 SER A C 1
ATOM 1568 O O . SER A 1 198 ? -10.835 4.188 -0.616 1.00 97.94 198 SER A O 1
ATOM 1570 N N . LYS A 1 199 ? -11.602 5.340 1.157 1.00 95.44 199 LYS A N 1
ATOM 1571 C CA . LYS A 1 199 ? -11.957 6.537 0.392 1.00 95.44 199 LYS A CA 1
ATOM 1572 C C . LYS A 1 199 ? -11.543 7.825 1.089 1.00 95.44 199 LYS A C 1
ATOM 1574 O O . LYS A 1 199 ? -11.772 7.996 2.287 1.00 95.44 199 LYS A O 1
ATOM 1579 N N . SER A 1 200 ? -10.997 8.735 0.292 1.00 95.00 200 SER A N 1
ATOM 1580 C CA . SER A 1 200 ? -10.693 10.124 0.636 1.00 95.00 200 SER A CA 1
ATOM 1581 C C . SER A 1 200 ? -11.906 11.041 0.404 1.00 95.00 200 SER A C 1
ATOM 1583 O O . SER A 1 200 ? -12.918 10.641 -0.179 1.00 95.00 200 SER A O 1
ATOM 1585 N N . GLY A 1 201 ? -11.806 12.290 0.865 1.00 89.25 201 GLY A N 1
ATOM 1586 C CA . GLY A 1 201 ? -12.806 13.346 0.690 1.00 89.25 201 GLY A CA 1
ATOM 1587 C C . GLY A 1 201 ? -13.487 13.754 1.998 1.00 89.25 201 GLY A C 1
ATOM 1588 O O . GLY A 1 201 ? -13.185 13.237 3.065 1.00 89.25 201 GLY A O 1
ATOM 1589 N N . THR A 1 202 ? -14.452 14.677 1.929 1.00 82.00 202 THR A N 1
ATOM 1590 C CA . THR A 1 202 ? -15.145 15.262 3.102 1.00 82.00 202 THR A CA 1
ATOM 1591 C C . THR A 1 202 ? -15.756 14.226 4.054 1.00 82.00 202 THR A C 1
ATOM 1593 O O . THR A 1 202 ? -15.935 14.504 5.232 1.00 82.00 202 THR A O 1
ATOM 1596 N N . ASN A 1 203 ? -16.035 13.025 3.547 1.00 84.44 203 ASN A N 1
ATOM 1597 C CA . ASN A 1 203 ? -16.544 11.881 4.293 1.00 84.44 203 ASN A CA 1
ATOM 1598 C C . ASN A 1 203 ? -15.545 10.717 4.212 1.00 84.44 203 ASN A C 1
ATOM 1600 O O . ASN A 1 203 ? -15.903 9.634 3.741 1.00 84.44 203 ASN A O 1
ATOM 1604 N N . GLY A 1 204 ? -14.285 10.949 4.588 1.00 94.88 204 GLY A N 1
ATOM 1605 C CA . GLY A 1 204 ? -13.236 9.933 4.534 1.00 94.88 204 GLY A CA 1
ATOM 1606 C C . GLY A 1 204 ? -13.641 8.680 5.308 1.00 94.88 204 GLY A C 1
ATOM 1607 O O . GLY A 1 204 ? -14.294 8.766 6.348 1.00 94.88 204 GLY A O 1
ATOM 1608 N N . GLY A 1 205 ? -13.304 7.497 4.803 1.00 96.88 205 GLY A N 1
ATOM 1609 C CA . GLY A 1 205 ? -13.655 6.256 5.487 1.00 96.88 205 GLY A CA 1
ATOM 1610 C C . GLY A 1 205 ? -13.494 5.022 4.625 1.00 96.88 205 GLY A C 1
ATOM 1611 O O . GLY A 1 205 ? -12.536 4.916 3.862 1.00 96.88 205 GLY A O 1
ATOM 1612 N N . VAL A 1 206 ? -14.434 4.089 4.765 1.00 97.06 206 VAL A N 1
ATOM 1613 C CA . VAL A 1 206 ? -14.384 2.779 4.117 1.00 97.06 206 VAL A CA 1
ATOM 1614 C C . VAL A 1 206 ? -15.738 2.437 3.507 1.00 97.06 206 VAL A C 1
ATOM 1616 O O . VAL A 1 206 ? -16.784 2.652 4.118 1.00 97.06 206 VAL A O 1
ATOM 1619 N N . GLU A 1 207 ? -15.725 1.869 2.310 1.00 95.62 207 GLU A N 1
ATOM 1620 C CA . GLU A 1 207 ? -16.887 1.230 1.701 1.00 95.62 207 GLU A CA 1
ATOM 1621 C C . GLU A 1 207 ? -16.685 -0.282 1.613 1.00 95.62 207 GLU A C 1
ATOM 1623 O O . GLU A 1 207 ? -15.594 -0.763 1.304 1.00 95.62 207 GLU A O 1
ATOM 1628 N N . ILE A 1 208 ? -17.745 -1.035 1.904 1.00 95.25 208 ILE A N 1
ATOM 1629 C CA . ILE A 1 208 ? -17.754 -2.498 1.841 1.00 95.25 208 ILE A CA 1
ATOM 1630 C C . ILE A 1 208 ? -18.702 -2.923 0.728 1.00 95.25 208 ILE A C 1
ATOM 1632 O O . ILE A 1 208 ? -19.863 -2.516 0.700 1.00 95.25 208 ILE A O 1
ATOM 1636 N N . TYR A 1 209 ? -18.197 -3.767 -0.162 1.00 93.44 209 TYR A N 1
ATOM 1637 C CA . TYR A 1 209 ? -18.900 -4.321 -1.309 1.00 93.44 209 TYR A CA 1
ATOM 1638 C C . TYR A 1 209 ? -19.016 -5.832 -1.136 1.00 93.44 209 TYR A C 1
ATOM 1640 O O . TYR A 1 209 ? -18.109 -6.583 -1.511 1.00 93.44 209 TYR A O 1
ATOM 1648 N N . ASP A 1 210 ? -20.124 -6.289 -0.558 1.00 90.94 210 ASP A N 1
ATOM 1649 C CA . ASP A 1 210 ? -20.346 -7.711 -0.326 1.00 90.94 210 ASP A CA 1
ATOM 1650 C C . ASP A 1 210 ? -20.538 -8.456 -1.652 1.00 90.94 210 ASP A C 1
ATOM 1652 O O . ASP A 1 210 ? -21.191 -7.981 -2.580 1.00 90.94 210 ASP A O 1
ATOM 1656 N N . ASN A 1 211 ? -19.981 -9.666 -1.737 1.00 86.25 211 ASN A N 1
ATOM 1657 C CA . ASN A 1 211 ? -20.134 -10.597 -2.864 1.00 86.25 211 ASN A CA 1
ATOM 1658 C C . ASN A 1 211 ? -19.619 -10.110 -4.231 1.00 86.25 211 ASN A C 1
ATOM 1660 O O . ASN A 1 211 ? -19.761 -10.829 -5.223 1.00 86.25 211 ASN A O 1
ATOM 1664 N N . LEU A 1 212 ? -18.973 -8.943 -4.306 1.00 82.88 212 LEU A N 1
ATOM 1665 C CA . LEU A 1 212 ? -18.459 -8.413 -5.569 1.00 82.88 212 LEU A CA 1
ATOM 1666 C C . LEU A 1 212 ? -17.360 -9.307 -6.165 1.00 82.88 212 LEU A C 1
ATOM 1668 O O . LEU A 1 212 ? -17.277 -9.464 -7.380 1.00 82.88 212 LEU A O 1
ATOM 1672 N N . VAL A 1 213 ? -16.573 -9.972 -5.316 1.00 80.25 213 VAL A N 1
ATOM 1673 C CA . VAL A 1 213 ? -15.484 -10.866 -5.741 1.00 80.25 213 VAL A CA 1
ATOM 1674 C C . VAL A 1 213 ? -16.008 -12.115 -6.462 1.00 80.25 213 VAL A C 1
ATOM 1676 O O . VAL A 1 213 ? -15.403 -12.600 -7.421 1.00 80.25 213 VAL A O 1
ATOM 1679 N N . ILE A 1 214 ? -17.137 -12.655 -6.001 1.00 76.69 214 ILE A N 1
ATOM 1680 C CA . ILE A 1 214 ? -17.746 -13.868 -6.567 1.00 76.69 214 ILE A CA 1
ATOM 1681 C C . ILE A 1 214 ? -18.732 -13.569 -7.703 1.00 76.69 214 ILE A C 1
ATOM 1683 O O . ILE A 1 214 ? -19.193 -14.501 -8.369 1.00 76.69 214 ILE A O 1
ATOM 1687 N N . SER A 1 215 ? -19.035 -12.291 -7.954 1.00 75.81 215 SER A N 1
ATOM 1688 C CA . SER A 1 215 ? -19.875 -11.874 -9.073 1.00 75.81 215 SER A CA 1
ATOM 1689 C C . SER A 1 215 ? -19.286 -12.350 -10.402 1.00 75.81 215 SER A C 1
ATOM 1691 O O . SER A 1 215 ? -18.071 -12.326 -10.623 1.00 75.81 215 SER A O 1
ATOM 1693 N N . ARG A 1 216 ? -20.160 -12.796 -11.309 1.00 70.88 216 ARG A N 1
ATOM 1694 C CA . ARG A 1 216 ? -19.807 -13.181 -12.687 1.00 70.88 216 ARG A CA 1
ATOM 1695 C C . ARG A 1 216 ? -20.247 -12.152 -13.722 1.00 70.88 216 ARG A C 1
ATOM 1697 O O . ARG A 1 216 ? -19.960 -12.348 -14.899 1.00 70.88 216 ARG A O 1
ATOM 1704 N N . ASP A 1 217 ? -20.931 -11.095 -13.300 1.00 70.00 217 ASP A N 1
ATOM 1705 C CA . ASP A 1 217 ? -21.359 -10.048 -14.216 1.00 70.00 217 ASP A CA 1
ATOM 1706 C C . ASP A 1 217 ? -20.131 -9.281 -14.728 1.00 70.00 217 ASP A C 1
ATOM 1708 O O . ASP A 1 217 ? -19.221 -8.953 -13.972 1.00 70.00 217 ASP A O 1
ATOM 1712 N N . SER A 1 218 ? -20.071 -9.069 -16.037 1.00 68.06 218 SER A N 1
ATOM 1713 C CA . SER A 1 218 ? -18.949 -8.402 -16.704 1.00 68.06 218 SER A CA 1
ATOM 1714 C C . SER A 1 218 ? -19.275 -6.961 -17.099 1.00 68.06 218 SER A C 1
ATOM 1716 O O . SER A 1 218 ? -18.375 -6.223 -17.495 1.00 68.06 218 SER A O 1
ATOM 1718 N N . THR A 1 219 ? -20.543 -6.549 -16.976 1.00 63.50 219 THR A N 1
ATOM 1719 C CA . THR A 1 219 ? -21.082 -5.318 -17.575 1.00 63.50 219 THR A CA 1
ATOM 1720 C C . THR A 1 219 ? -21.982 -4.528 -16.626 1.00 63.50 219 THR A C 1
ATOM 1722 O O . THR A 1 219 ? -22.950 -3.899 -17.053 1.00 63.50 219 THR A O 1
ATOM 1725 N N . VAL A 1 220 ? -21.682 -4.525 -15.330 1.00 65.69 220 VAL A N 1
ATOM 1726 C CA . VAL A 1 220 ? -22.436 -3.692 -14.388 1.00 65.69 220 VAL A CA 1
ATOM 1727 C C . VAL A 1 220 ? -21.963 -2.246 -14.515 1.00 65.69 220 VAL A C 1
ATOM 1729 O O . VAL A 1 220 ? -20.816 -1.917 -14.218 1.00 65.69 220 VAL A O 1
ATOM 1732 N N . ALA A 1 221 ? -22.871 -1.372 -14.947 1.00 72.19 221 ALA A N 1
ATOM 1733 C CA . ALA A 1 221 ? -22.572 0.042 -15.152 1.00 72.19 221 ALA A CA 1
ATOM 1734 C C . ALA A 1 221 ? -22.091 0.734 -13.865 1.00 72.19 221 ALA A C 1
ATOM 1736 O O . ALA A 1 221 ? -21.184 1.557 -13.928 1.00 72.19 221 ALA A O 1
ATOM 1737 N N . SER A 1 222 ? -22.660 0.386 -12.707 1.00 81.69 222 SER A N 1
ATOM 1738 C CA . SER A 1 222 ? -22.238 0.886 -11.396 1.00 81.69 222 SER A CA 1
ATOM 1739 C C . SER A 1 222 ? -22.629 -0.068 -10.268 1.00 81.69 222 SER A C 1
ATOM 1741 O O . SER A 1 222 ? -23.644 -0.761 -10.355 1.00 81.69 222 SER A O 1
ATOM 1743 N N . VAL A 1 223 ? -21.821 -0.110 -9.209 1.00 84.75 223 VAL A N 1
ATOM 1744 C CA . VAL A 1 223 ? -22.062 -0.962 -8.035 1.00 84.75 223 VAL A CA 1
ATOM 1745 C C . VAL A 1 223 ? -22.295 -0.083 -6.814 1.00 84.75 223 VAL A C 1
ATOM 1747 O O . VAL A 1 223 ? -21.534 0.852 -6.564 1.00 84.75 223 VAL A O 1
ATOM 1750 N N . GLU A 1 224 ? -23.347 -0.397 -6.060 1.00 89.12 224 GLU A N 1
ATOM 1751 C CA . GLU A 1 224 ? -23.598 0.206 -4.752 1.00 89.12 224 GLU A CA 1
ATOM 1752 C C . GLU A 1 224 ? -22.804 -0.526 -3.668 1.00 89.12 224 GLU A C 1
ATOM 1754 O O . GLU A 1 224 ? -22.811 -1.764 -3.648 1.00 89.12 224 GLU A O 1
ATOM 1759 N N . PRO A 1 225 ? -22.163 0.197 -2.738 1.00 93.00 225 PRO A N 1
ATOM 1760 C CA . PRO A 1 225 ? -21.596 -0.435 -1.564 1.00 93.00 225 PRO A CA 1
ATOM 1761 C C . PRO A 1 225 ? -22.712 -0.995 -0.682 1.00 93.00 225 PRO A C 1
ATOM 1763 O O . PRO A 1 225 ? -23.745 -0.367 -0.453 1.00 93.00 225 PRO A O 1
ATOM 1766 N N . SER A 1 226 ? -22.476 -2.178 -0.127 1.00 93.44 226 SER A N 1
ATOM 1767 C CA . SER A 1 226 ? -23.331 -2.778 0.897 1.00 93.44 226 SER A CA 1
ATOM 1768 C C . SER A 1 226 ? -23.301 -1.958 2.185 1.00 93.44 226 SER A C 1
ATOM 1770 O O . SER A 1 226 ? -24.298 -1.899 2.905 1.00 93.44 226 SER A O 1
ATOM 1772 N N . LYS A 1 227 ? -22.161 -1.313 2.475 1.00 94.44 227 LYS A N 1
ATOM 1773 C CA . LYS A 1 227 ? -21.998 -0.400 3.610 1.00 94.44 227 LYS A CA 1
ATOM 1774 C C . LYS A 1 227 ? -21.096 0.768 3.256 1.00 94.44 227 LYS A C 1
ATOM 1776 O O . LYS A 1 227 ? -20.048 0.585 2.641 1.00 94.44 227 LYS A O 1
ATOM 1781 N N . VAL A 1 228 ? -21.474 1.945 3.742 1.00 95.31 228 VAL A N 1
ATOM 1782 C CA . VAL A 1 228 ? -20.646 3.152 3.726 1.00 95.31 228 VAL A CA 1
ATOM 1783 C C . VAL A 1 228 ? -20.361 3.534 5.169 1.00 95.31 228 VAL A C 1
ATOM 1785 O O . VAL A 1 228 ? -21.286 3.806 5.936 1.00 95.31 228 VAL A O 1
ATOM 1788 N N . LEU A 1 229 ? -19.082 3.533 5.531 1.00 96.81 229 LEU A N 1
ATOM 1789 C CA . LEU A 1 229 ? -18.593 3.940 6.838 1.00 96.81 229 LEU A CA 1
ATOM 1790 C C . LEU A 1 229 ? -17.756 5.203 6.676 1.00 96.81 229 LEU A C 1
ATOM 1792 O O . LEU A 1 229 ? -16.888 5.281 5.805 1.00 96.81 229 LEU A O 1
ATOM 1796 N N . THR A 1 230 ? -18.008 6.196 7.517 1.00 97.25 230 THR A N 1
ATOM 1797 C CA . THR A 1 230 ? -17.196 7.415 7.584 1.00 97.25 230 THR A CA 1
ATOM 1798 C C . THR A 1 230 ? -16.435 7.431 8.890 1.00 97.25 230 THR A C 1
ATOM 1800 O O . THR A 1 230 ? -16.995 7.093 9.930 1.00 97.25 230 THR A O 1
ATOM 1803 N N . VAL A 1 231 ? -15.178 7.840 8.854 1.00 97.88 231 VAL A N 1
ATOM 1804 C CA . VAL A 1 231 ? -14.366 7.950 10.058 1.00 97.88 231 VAL A CA 1
ATOM 1805 C C . VAL A 1 231 ? -14.485 9.363 10.608 1.00 97.88 231 VAL A C 1
ATOM 1807 O O . VAL A 1 231 ? -14.349 10.346 9.880 1.00 97.88 231 VAL A O 1
ATOM 1810 N N . GLU A 1 232 ? -14.768 9.462 11.901 1.00 95.12 232 GLU A N 1
ATOM 1811 C CA . GLU A 1 232 ? -14.891 10.737 12.595 1.00 95.12 232 GLU A CA 1
ATOM 1812 C C . GLU A 1 232 ? -13.625 11.599 12.414 1.00 95.12 232 GLU A C 1
ATOM 1814 O O . GLU A 1 232 ? -12.506 11.141 12.646 1.00 95.12 232 GLU A O 1
ATOM 1819 N N . ASN A 1 233 ? -13.804 12.864 12.009 1.00 91.06 233 ASN A N 1
ATOM 1820 C CA . ASN A 1 233 ? -12.725 13.846 11.821 1.00 91.06 233 ASN A CA 1
ATOM 1821 C C . ASN A 1 233 ? -11.601 13.416 10.850 1.00 91.06 233 ASN A C 1
ATOM 1823 O O . ASN A 1 233 ? -10.459 13.868 10.996 1.00 91.06 233 ASN A O 1
ATOM 1827 N N . ALA A 1 234 ? -11.916 12.573 9.862 1.00 94.62 234 ALA A N 1
ATOM 1828 C CA . ALA A 1 234 ? -10.984 12.143 8.823 1.00 94.62 234 ALA A CA 1
ATOM 1829 C C . ALA A 1 234 ? -11.472 12.560 7.430 1.00 94.62 234 ALA A C 1
ATOM 1831 O O . ALA A 1 234 ? -12.642 12.385 7.082 1.00 94.62 234 ALA A O 1
ATOM 1832 N N . SER A 1 235 ? -10.565 13.101 6.616 1.00 92.56 235 SER A N 1
ATOM 1833 C CA . SER A 1 235 ? -10.910 13.606 5.280 1.00 92.56 235 SER A CA 1
ATOM 1834 C C . SER A 1 235 ? -9.912 13.246 4.186 1.00 92.56 235 SER A C 1
ATOM 1836 O O . SER A 1 235 ? -10.247 13.319 3.005 1.00 92.56 235 SER A O 1
ATOM 1838 N N . ASN A 1 236 ? -8.712 12.795 4.540 1.00 96.00 236 ASN A N 1
ATOM 1839 C CA . ASN A 1 236 ? -7.690 12.390 3.586 1.00 96.00 236 ASN A CA 1
ATOM 1840 C C . ASN A 1 236 ? -7.283 10.933 3.812 1.00 96.00 236 ASN A C 1
ATOM 1842 O O . ASN A 1 236 ? -6.094 10.608 3.823 1.00 96.00 236 ASN A O 1
ATOM 1846 N N . ILE A 1 237 ? -8.276 10.057 4.003 1.00 97.81 237 ILE A N 1
ATOM 1847 C CA . ILE A 1 237 ? -8.031 8.627 4.188 1.00 97.81 237 ILE A CA 1
ATOM 1848 C C . ILE A 1 237 ? -7.424 8.019 2.926 1.00 97.81 237 ILE A C 1
ATOM 1850 O O . ILE A 1 237 ? -7.997 8.121 1.838 1.00 97.81 237 ILE A O 1
ATOM 1854 N N . ARG A 1 238 ? -6.268 7.377 3.087 1.00 97.56 238 ARG A N 1
ATOM 1855 C CA . ARG A 1 238 ? -5.475 6.804 1.999 1.00 97.56 238 ARG A CA 1
ATOM 1856 C C . ARG A 1 238 ? -5.280 5.300 2.185 1.00 97.56 238 ARG A C 1
ATOM 1858 O O . ARG A 1 238 ? -6.221 4.546 1.949 1.00 97.56 238 ARG A O 1
ATOM 1865 N N . GLY A 1 239 ? -4.085 4.867 2.573 1.00 97.94 239 GLY A N 1
ATOM 1866 C CA . GLY A 1 239 ? -3.722 3.462 2.724 1.00 97.94 239 GLY A CA 1
ATOM 1867 C C . GLY A 1 239 ? -4.623 2.727 3.698 1.00 97.94 239 GLY A C 1
ATOM 1868 O O . GLY A 1 239 ? -5.115 3.330 4.660 1.00 97.94 239 GLY A O 1
ATOM 1869 N N . MET A 1 240 ? -4.809 1.430 3.472 1.00 98.62 240 MET A N 1
ATOM 1870 C CA . MET A 1 2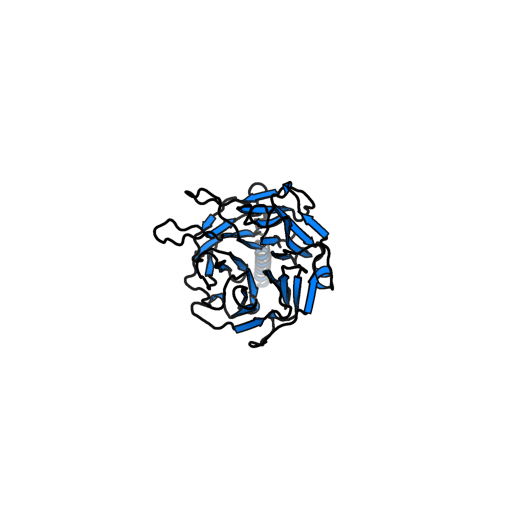40 ? -5.621 0.590 4.335 1.00 98.62 240 MET A CA 1
ATOM 1871 C C . MET A 1 240 ? -5.065 -0.822 4.446 1.00 98.62 240 MET A C 1
ATOM 1873 O O . MET A 1 240 ? -4.892 -1.521 3.459 1.00 98.62 240 MET A O 1
ATOM 1877 N N . SER A 1 241 ? -4.987 -1.314 5.678 1.00 98.50 241 SER A N 1
ATOM 1878 C CA . SER A 1 241 ? -4.693 -2.719 5.937 1.00 98.50 241 SER A CA 1
ATOM 1879 C C . SER A 1 241 ? -5.720 -3.321 6.886 1.00 98.50 241 SER A C 1
ATOM 1881 O O . SER A 1 241 ? -5.983 -2.783 7.964 1.00 98.50 241 SER A O 1
ATOM 1883 N N . VAL A 1 242 ? -6.296 -4.457 6.484 1.00 97.81 242 VAL A N 1
ATOM 1884 C CA . VAL A 1 242 ? -7.255 -5.235 7.280 1.00 97.81 242 VAL A CA 1
ATOM 1885 C C . VAL A 1 242 ? -6.603 -6.538 7.713 1.00 97.81 242 VAL A C 1
ATOM 1887 O O . VAL A 1 242 ? -6.305 -7.398 6.890 1.00 97.81 242 VAL A O 1
ATOM 1890 N N . ASP A 1 243 ? -6.451 -6.705 9.020 1.00 95.75 243 ASP A N 1
ATOM 1891 C CA . ASP A 1 243 ? -5.918 -7.901 9.651 1.00 95.75 243 ASP A CA 1
ATOM 1892 C C . ASP A 1 243 ? -7.053 -8.744 10.231 1.00 95.75 243 ASP A C 1
ATOM 1894 O O . ASP A 1 243 ? -7.530 -8.518 11.344 1.00 95.75 243 ASP A O 1
ATOM 1898 N N . THR A 1 244 ? -7.491 -9.753 9.480 1.00 93.06 244 THR A N 1
ATOM 1899 C CA . THR A 1 244 ? -8.518 -10.686 9.960 1.00 93.06 244 THR A CA 1
ATOM 1900 C C . THR A 1 244 ? -7.985 -11.718 10.956 1.00 93.06 244 THR A C 1
ATOM 1902 O O . THR A 1 244 ? -8.790 -12.425 11.555 1.00 93.06 244 THR A O 1
ATOM 1905 N N . VAL A 1 245 ? -6.661 -11.843 11.122 1.00 93.69 245 VAL A N 1
ATOM 1906 C CA . VAL A 1 245 ? -6.034 -12.792 12.058 1.00 93.69 245 VAL A CA 1
ATOM 1907 C C . VAL A 1 245 ? -6.014 -12.199 13.463 1.00 93.69 245 VAL A C 1
ATOM 1909 O O . VAL A 1 245 ? -6.464 -12.845 14.406 1.00 93.69 245 VAL A O 1
ATOM 1912 N N . ASN A 1 246 ? -5.559 -10.952 13.588 1.00 94.31 246 ASN A N 1
ATOM 1913 C CA . ASN A 1 246 ? -5.494 -10.222 14.854 1.00 94.31 246 ASN A CA 1
ATOM 1914 C C . ASN A 1 246 ? -6.700 -9.280 15.070 1.00 94.31 246 ASN A C 1
ATOM 1916 O O . ASN A 1 246 ? -6.737 -8.552 16.056 1.00 94.31 246 ASN A O 1
ATOM 1920 N N . ASN A 1 247 ? -7.700 -9.318 14.179 1.00 95.81 247 ASN A N 1
ATOM 1921 C CA . ASN A 1 247 ? -8.944 -8.537 14.230 1.00 95.81 247 ASN A CA 1
ATOM 1922 C C . ASN A 1 247 ? -8.740 -7.008 14.227 1.00 95.81 247 ASN A C 1
ATOM 1924 O O . ASN A 1 247 ? -9.434 -6.286 14.939 1.00 95.81 247 ASN A O 1
ATOM 1928 N N . MET A 1 248 ? -7.825 -6.501 13.402 1.00 97.31 248 MET A N 1
ATOM 1929 C CA . MET A 1 248 ? -7.482 -5.076 13.352 1.00 97.31 248 MET A CA 1
ATOM 1930 C C . MET A 1 248 ? -7.743 -4.453 11.979 1.00 97.31 248 MET A C 1
ATOM 1932 O O . MET A 1 248 ? -7.692 -5.119 10.948 1.00 97.31 248 MET A O 1
ATOM 1936 N N . LEU A 1 249 ? -7.983 -3.145 11.962 1.00 98.50 249 LEU A N 1
ATOM 1937 C CA . LEU A 1 249 ? -7.959 -2.311 10.761 1.00 98.50 249 LEU A CA 1
ATOM 1938 C C . LEU A 1 249 ? -7.059 -1.105 11.023 1.00 98.50 249 LEU A C 1
ATOM 1940 O O . LEU A 1 249 ? -7.180 -0.452 12.060 1.00 98.50 249 LEU A O 1
ATOM 1944 N N . ALA A 1 250 ? -6.193 -0.796 10.066 1.00 98.75 250 ALA A N 1
ATOM 1945 C CA . ALA A 1 250 ? -5.402 0.422 10.046 1.00 98.75 250 ALA A CA 1
ATOM 1946 C C . ALA A 1 250 ? -5.732 1.239 8.797 1.00 98.75 250 ALA A C 1
ATOM 1948 O O . ALA A 1 250 ? -5.847 0.687 7.703 1.00 98.75 250 ALA A O 1
ATOM 1949 N N . LEU A 1 251 ? -5.864 2.552 8.971 1.00 98.88 251 LEU A N 1
ATOM 1950 C CA . LEU A 1 251 ? -6.019 3.524 7.890 1.00 98.88 251 LEU A CA 1
ATOM 1951 C C . LEU A 1 251 ? -4.974 4.622 8.049 1.00 98.88 251 LEU A C 1
ATOM 1953 O O . LEU A 1 251 ? -4.674 5.025 9.176 1.00 98.88 251 LEU A O 1
ATOM 1957 N N . THR A 1 252 ? -4.464 5.159 6.946 1.00 98.75 252 THR A N 1
ATOM 1958 C CA . THR A 1 252 ? -3.698 6.411 6.991 1.00 98.75 252 THR A CA 1
ATOM 1959 C C . THR A 1 252 ? -4.602 7.599 6.712 1.00 98.75 252 THR A C 1
ATOM 1961 O O . THR A 1 252 ? -5.518 7.509 5.901 1.00 98.75 252 THR A O 1
ATOM 1964 N N . ASP A 1 253 ? -4.343 8.717 7.380 1.00 98.44 253 ASP A N 1
ATOM 1965 C CA . ASP A 1 253 ? -4.994 10.008 7.144 1.00 98.44 253 ASP A CA 1
ATOM 1966 C C . ASP A 1 253 ? -3.959 11.121 7.348 1.00 98.44 253 ASP A C 1
ATOM 1968 O O . ASP A 1 253 ? -2.852 10.883 7.838 1.00 98.44 253 ASP A O 1
ATOM 1972 N N . PHE A 1 254 ? -4.290 12.353 6.985 1.00 97.38 254 PHE A N 1
ATOM 1973 C CA . PHE A 1 254 ? -3.502 13.511 7.386 1.00 97.38 254 PHE A CA 1
ATOM 1974 C C . PHE A 1 254 ? -4.365 14.761 7.462 1.00 97.38 254 PHE A C 1
ATOM 1976 O O . PHE A 1 254 ? -5.351 14.929 6.742 1.00 97.38 254 PHE A O 1
ATOM 1983 N N . VAL A 1 255 ? -3.951 15.681 8.325 1.00 94.69 255 VAL A N 1
ATOM 1984 C CA . VAL A 1 255 ? -4.490 17.038 8.358 1.00 94.69 255 VAL A CA 1
ATOM 1985 C C . VAL A 1 255 ? -3.558 17.931 7.566 1.00 94.69 255 VAL A C 1
ATOM 1987 O O . VAL A 1 255 ? -2.352 17.948 7.803 1.00 94.69 255 VAL A O 1
ATOM 1990 N N . GLN A 1 256 ? -4.136 18.686 6.641 1.00 92.88 256 GLN A N 1
ATOM 1991 C CA . GLN A 1 256 ? -3.472 19.789 5.969 1.00 92.88 256 GLN A CA 1
ATOM 1992 C C . GLN A 1 256 ? -3.972 21.102 6.571 1.00 92.88 256 GLN A C 1
ATOM 1994 O O . GLN A 1 256 ? -5.178 21.345 6.609 1.00 92.88 256 GLN A O 1
ATOM 1999 N N . VAL A 1 257 ? -3.053 21.967 6.996 1.00 90.56 257 VAL A N 1
ATOM 2000 C CA . VAL A 1 257 ? -3.363 23.346 7.389 1.00 90.56 257 VAL A CA 1
ATOM 2001 C C . VAL A 1 257 ? -2.747 24.294 6.369 1.00 90.56 257 VAL A C 1
ATOM 2003 O O . VAL A 1 257 ? -1.559 24.216 6.069 1.00 90.56 257 VAL A O 1
ATOM 2006 N N . GLY A 1 258 ? -3.561 25.202 5.830 1.00 89.56 258 GLY A N 1
ATOM 2007 C CA . GLY A 1 258 ? -3.148 26.120 4.770 1.00 89.56 258 GLY A CA 1
ATOM 2008 C C . GLY A 1 258 ? -3.148 25.490 3.372 1.00 89.56 258 GLY A C 1
ATOM 2009 O O . GLY A 1 258 ? -3.567 24.351 3.160 1.00 89.56 258 GLY A O 1
ATOM 2010 N N . THR A 1 259 ? -2.697 26.260 2.384 1.00 87.38 259 THR A N 1
ATOM 2011 C CA . THR A 1 259 ? -2.716 25.884 0.961 1.00 87.38 259 THR A CA 1
ATOM 2012 C C . THR A 1 259 ? -1.398 26.246 0.280 1.00 87.38 259 THR A C 1
ATOM 2014 O O . THR A 1 259 ? -0.731 27.201 0.678 1.00 87.38 259 THR A O 1
ATOM 2017 N N . GLY A 1 260 ? -1.040 25.530 -0.789 1.00 84.31 260 GLY A N 1
ATOM 2018 C CA . GLY A 1 260 ? 0.154 25.826 -1.585 1.00 84.31 260 GLY A CA 1
ATOM 2019 C C . GLY A 1 260 ? 1.464 25.560 -0.835 1.00 84.31 260 GLY A C 1
ATOM 2020 O O . GLY A 1 260 ? 1.557 24.621 -0.050 1.00 84.31 260 GLY A O 1
ATOM 2021 N N . ALA A 1 261 ? 2.484 26.386 -1.083 1.00 83.19 261 ALA A N 1
ATOM 2022 C CA . ALA A 1 261 ? 3.840 26.185 -0.558 1.00 83.19 261 ALA A CA 1
ATOM 2023 C C . ALA A 1 261 ? 3.970 26.332 0.972 1.00 83.19 261 ALA A C 1
ATOM 2025 O O . ALA A 1 261 ? 4.969 25.900 1.538 1.00 83.19 261 ALA A O 1
ATOM 2026 N N . SER A 1 262 ? 2.982 26.934 1.640 1.00 87.69 262 SER A N 1
ATOM 2027 C CA . SER A 1 262 ? 2.961 27.114 3.101 1.00 87.69 262 SER A CA 1
ATOM 2028 C C . SER A 1 262 ? 2.100 26.077 3.821 1.00 87.69 262 SER A C 1
ATOM 2030 O O . SER A 1 262 ? 1.897 26.197 5.028 1.00 87.69 262 SER A O 1
ATOM 2032 N N . ALA A 1 263 ? 1.555 25.097 3.095 1.00 89.50 263 ALA A N 1
ATOM 2033 C CA . ALA A 1 263 ? 0.749 24.050 3.698 1.00 89.50 263 ALA A CA 1
ATOM 2034 C C . ALA A 1 263 ? 1.601 23.224 4.671 1.00 89.50 263 ALA A C 1
ATOM 2036 O O . ALA A 1 263 ? 2.670 22.731 4.306 1.00 89.50 263 ALA A O 1
ATOM 2037 N N . THR A 1 264 ? 1.121 23.064 5.901 1.00 92.62 264 THR A N 1
ATOM 2038 C CA . THR A 1 264 ? 1.699 22.129 6.866 1.00 92.62 264 THR A CA 1
ATOM 2039 C C . THR A 1 264 ? 0.858 20.868 6.911 1.00 92.62 264 THR A C 1
ATOM 2041 O O . THR A 1 264 ? -0.362 20.905 6.734 1.00 92.62 264 THR A O 1
ATOM 2044 N N . TYR A 1 265 ? 1.527 19.740 7.130 1.00 95.12 265 TYR A N 1
ATOM 2045 C CA . TYR A 1 265 ? 0.891 18.435 7.154 1.00 95.12 265 TYR A CA 1
ATOM 2046 C C . TYR A 1 265 ? 1.204 17.722 8.459 1.00 95.12 265 TYR A C 1
ATOM 2048 O O . TYR A 1 265 ? 2.345 17.730 8.920 1.00 95.12 265 TYR A O 1
ATOM 2056 N N . GLN A 1 266 ? 0.182 17.101 9.034 1.00 96.81 266 GLN A N 1
ATOM 2057 C CA . GLN A 1 266 ? 0.310 16.206 10.172 1.00 96.81 266 GLN A CA 1
ATOM 2058 C C . GLN A 1 266 ? -0.330 14.875 9.801 1.00 96.81 266 GLN A C 1
ATOM 2060 O O . GLN A 1 266 ? -1.553 14.786 9.662 1.00 96.81 266 GLN A O 1
ATOM 2065 N N . GLY A 1 267 ? 0.509 13.860 9.619 1.00 98.19 267 GLY A N 1
ATOM 2066 C CA . GLY A 1 267 ? 0.065 12.519 9.278 1.00 98.19 267 GLY A CA 1
ATOM 2067 C C . GLY A 1 267 ? -0.500 11.774 10.482 1.00 98.19 267 GLY A C 1
ATOM 2068 O O . GLY A 1 267 ? -0.118 12.023 11.626 1.00 98.19 267 GLY A O 1
ATOM 2069 N N . LYS A 1 268 ? -1.418 10.852 10.203 1.00 98.50 268 LYS A N 1
ATOM 2070 C CA . LYS A 1 268 ? -2.113 10.027 11.185 1.00 98.50 268 LYS A CA 1
ATOM 2071 C C . LYS A 1 268 ? -2.134 8.568 10.751 1.00 98.50 268 LYS A C 1
ATOM 2073 O O . LYS A 1 268 ? -2.294 8.266 9.567 1.00 98.50 268 LYS A O 1
ATOM 2078 N N . ILE A 1 269 ? -2.091 7.680 11.735 1.00 98.75 269 ILE A N 1
ATOM 2079 C CA . ILE A 1 269 ? -2.490 6.279 11.596 1.00 98.75 269 ILE A CA 1
ATOM 2080 C C . ILE A 1 269 ? -3.705 6.076 12.495 1.00 98.75 269 ILE A C 1
ATOM 2082 O O . ILE A 1 269 ? -3.630 6.300 13.704 1.00 98.75 269 ILE A O 1
ATOM 2086 N N . LEU A 1 270 ? -4.827 5.686 11.902 1.00 98.75 270 LEU A N 1
ATOM 2087 C CA . LEU A 1 270 ? -6.081 5.419 12.595 1.00 98.75 270 LEU A CA 1
ATOM 2088 C C . LEU A 1 270 ? -6.184 3.910 12.814 1.00 98.75 270 LEU A C 1
ATOM 2090 O O . LEU A 1 270 ? -6.232 3.156 11.842 1.00 98.75 270 LEU A O 1
ATOM 2094 N N . ILE A 1 271 ? -6.202 3.471 14.071 1.00 98.62 271 ILE A N 1
ATOM 2095 C CA . ILE A 1 271 ? -6.211 2.050 14.433 1.00 98.62 271 ILE A CA 1
ATOM 2096 C C . ILE A 1 271 ? -7.570 1.687 15.022 1.00 98.62 271 ILE A C 1
ATOM 2098 O O . ILE A 1 271 ? -8.058 2.347 15.940 1.00 98.62 271 ILE A O 1
ATOM 2102 N N . PHE A 1 272 ? -8.156 0.608 14.515 1.00 98.50 272 PHE A N 1
ATOM 2103 C CA . PHE A 1 272 ? -9.366 -0.016 15.032 1.00 98.50 272 PHE A CA 1
ATOM 2104 C C . PHE A 1 272 ? -9.015 -1.425 15.512 1.00 98.50 272 PHE A C 1
ATOM 2106 O O . PHE A 1 272 ? -8.667 -2.283 14.703 1.00 98.50 272 PHE A O 1
ATOM 2113 N N . ASP A 1 273 ? -9.127 -1.661 16.819 1.00 97.00 273 ASP A N 1
ATOM 2114 C CA . ASP A 1 273 ? -8.725 -2.921 17.470 1.00 97.00 273 ASP A CA 1
ATOM 2115 C C . ASP A 1 273 ? -9.765 -4.050 17.323 1.00 97.00 273 ASP A C 1
ATOM 2117 O O . ASP A 1 273 ? -9.562 -5.160 17.810 1.00 97.00 273 ASP A O 1
ATOM 2121 N N . ASP A 1 274 ? -10.908 -3.765 16.688 1.00 96.69 274 ASP A N 1
ATOM 2122 C CA . ASP A 1 274 ? -11.987 -4.731 16.482 1.00 96.69 274 ASP A CA 1
ATOM 2123 C C . ASP A 1 274 ? -12.618 -4.584 15.093 1.00 96.69 274 ASP A C 1
ATOM 2125 O O . ASP A 1 274 ? -13.692 -3.995 14.917 1.00 96.69 274 ASP A O 1
ATOM 2129 N N . TYR A 1 275 ? -11.936 -5.118 14.080 1.00 96.25 275 TYR A N 1
ATOM 2130 C CA . TYR A 1 275 ? -12.420 -5.081 12.702 1.00 96.25 275 TYR A CA 1
ATOM 2131 C C . TYR A 1 275 ? -13.774 -5.785 12.537 1.00 96.25 275 TYR A C 1
ATOM 2133 O O . TYR A 1 275 ? -14.607 -5.329 11.755 1.00 96.25 275 TYR A O 1
ATOM 2141 N N . ALA A 1 276 ? -14.054 -6.849 13.294 1.00 95.81 276 ALA A N 1
ATOM 2142 C CA . ALA A 1 276 ? -15.351 -7.515 13.268 1.00 95.81 276 ALA A CA 1
ATOM 2143 C C . ALA A 1 276 ? -16.492 -6.541 13.609 1.00 95.81 276 ALA A C 1
ATOM 2145 O O . ALA A 1 276 ? -17.480 -6.489 12.868 1.00 95.81 276 ALA A O 1
ATOM 2146 N N . LYS A 1 277 ? -16.337 -5.701 14.644 1.00 95.69 277 LYS A N 1
ATOM 2147 C CA . LYS A 1 277 ? -17.305 -4.627 14.939 1.00 95.69 277 LYS A CA 1
ATOM 2148 C C . LYS A 1 277 ? -17.406 -3.608 13.810 1.00 95.69 277 LYS A C 1
ATOM 2150 O O . LYS A 1 277 ? -18.520 -3.240 13.447 1.00 95.69 277 LYS A O 1
ATOM 2155 N N . ILE A 1 278 ? -16.285 -3.197 13.216 1.00 95.44 278 ILE A N 1
ATOM 2156 C CA . ILE A 1 278 ? -16.292 -2.260 12.079 1.00 95.44 278 ILE A CA 1
ATOM 2157 C C . ILE A 1 278 ? -17.040 -2.849 10.883 1.00 95.44 278 ILE A C 1
ATOM 2159 O O . ILE A 1 278 ? -17.904 -2.193 10.310 1.00 95.44 278 ILE A O 1
ATOM 2163 N N . SER A 1 279 ? -16.801 -4.119 10.561 1.00 93.06 279 SER A N 1
ATOM 2164 C CA . SER A 1 279 ? -17.486 -4.819 9.473 1.00 93.06 279 SER A CA 1
ATOM 2165 C C . SER A 1 279 ? -18.996 -4.956 9.706 1.00 93.06 279 SER A C 1
ATOM 2167 O O . SER A 1 279 ? -19.759 -5.089 8.748 1.00 93.06 279 SER A O 1
ATOM 2169 N N . ALA A 1 280 ? -19.454 -4.895 10.961 1.00 93.88 280 ALA A N 1
ATOM 2170 C CA . ALA A 1 280 ? -20.863 -4.930 11.342 1.00 93.88 280 ALA A CA 1
ATOM 2171 C C . ALA A 1 280 ? -21.503 -3.534 11.469 1.00 93.88 280 ALA A C 1
ATOM 2173 O O . ALA A 1 280 ? -22.725 -3.439 11.368 1.00 93.88 280 ALA A O 1
ATOM 2174 N N . ALA A 1 281 ? -20.701 -2.481 11.640 1.00 95.19 281 ALA A N 1
ATOM 2175 C CA . ALA A 1 281 ? -21.153 -1.118 11.898 1.00 95.19 281 ALA A CA 1
ATOM 2176 C C . ALA A 1 281 ? -21.937 -0.491 10.730 1.00 95.19 281 ALA A C 1
ATOM 2178 O O . ALA A 1 281 ? -21.983 -1.010 9.610 1.00 95.19 281 ALA A O 1
ATOM 2179 N N . THR A 1 282 ? -22.542 0.663 11.012 1.00 94.81 282 THR A N 1
ATOM 2180 C CA . THR A 1 282 ? -23.231 1.528 10.047 1.00 94.81 282 THR A CA 1
ATOM 2181 C C . THR A 1 282 ? -22.961 2.991 10.389 1.00 94.81 282 THR A C 1
ATOM 2183 O O . THR A 1 282 ? -22.964 3.341 11.568 1.00 94.81 282 THR A O 1
ATOM 2186 N N . GLY A 1 283 ? -22.812 3.857 9.386 1.00 94.94 283 GLY A N 1
ATOM 2187 C CA . GLY A 1 283 ? -22.647 5.295 9.603 1.00 94.94 283 GLY A CA 1
ATOM 2188 C C . GLY A 1 283 ? -21.233 5.675 10.047 1.00 94.94 283 GLY A C 1
ATOM 2189 O O . GLY A 1 283 ? -20.256 5.298 9.401 1.00 94.94 283 GLY A O 1
ATOM 2190 N N . VAL A 1 284 ? -21.126 6.462 11.119 1.00 97.12 284 VAL A N 1
ATOM 2191 C CA . VAL A 1 284 ? -19.845 6.995 11.604 1.00 97.12 284 VAL A CA 1
ATOM 2192 C C . VAL A 1 284 ? -19.150 5.982 12.516 1.00 97.12 284 VAL A C 1
ATOM 2194 O O . VAL A 1 284 ? -19.773 5.422 13.415 1.00 97.12 284 VAL A O 1
ATOM 2197 N N . ILE A 1 285 ? -17.854 5.773 12.299 1.00 97.81 285 ILE A N 1
ATOM 2198 C CA . ILE A 1 285 ? -16.966 4.977 13.152 1.00 97.81 285 ILE A CA 1
ATOM 2199 C C . ILE A 1 285 ? -15.845 5.860 13.712 1.00 97.81 285 ILE A C 1
ATOM 2201 O O . ILE A 1 285 ? -15.389 6.791 13.046 1.00 97.81 285 ILE A O 1
ATOM 2205 N N . SER A 1 286 ? -15.363 5.538 14.912 1.00 97.38 286 SER A N 1
ATOM 2206 C CA . SER A 1 286 ? -14.254 6.253 15.560 1.00 97.38 286 SER A CA 1
ATOM 2207 C C . SER A 1 286 ? -13.081 5.294 15.799 1.00 97.38 286 SER A C 1
ATOM 2209 O O . SER A 1 286 ? -13.322 4.149 16.201 1.00 97.38 286 SER A O 1
ATOM 2211 N N . PRO A 1 287 ? -11.825 5.710 15.541 1.00 98.12 287 PRO A N 1
ATOM 2212 C CA . PRO A 1 287 ? -10.654 4.876 15.800 1.00 98.12 287 PRO A CA 1
ATOM 2213 C C . PRO A 1 287 ? -10.554 4.514 17.282 1.00 98.12 287 PRO A C 1
ATOM 2215 O O . PRO A 1 287 ? -10.854 5.333 18.149 1.00 98.12 287 PRO A O 1
ATOM 2218 N N . SER A 1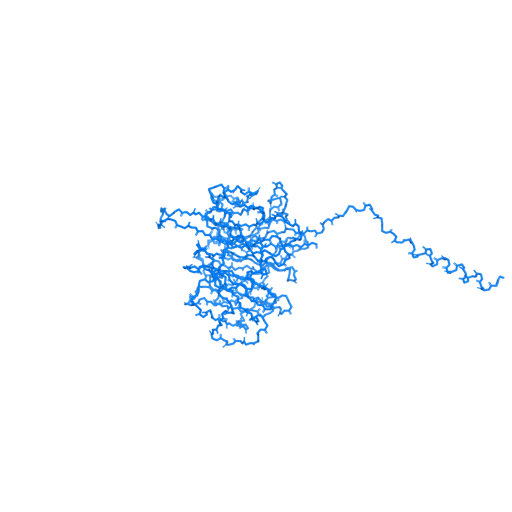 288 ? -10.080 3.306 17.580 1.00 98.19 288 SER A N 1
ATOM 2219 C CA . SER A 1 288 ? -9.720 2.915 18.946 1.00 98.19 288 SER A CA 1
ATOM 2220 C C . SER A 1 288 ? -8.550 3.758 19.450 1.00 98.19 288 SER A C 1
ATOM 2222 O O . SER A 1 288 ? -8.533 4.170 20.610 1.00 98.19 288 SER A O 1
ATOM 2224 N N . ARG A 1 289 ? -7.569 4.006 18.572 1.00 97.75 289 ARG A N 1
ATOM 2225 C CA . ARG A 1 289 ? -6.323 4.727 18.858 1.00 97.75 289 ARG A CA 1
ATOM 2226 C C . ARG A 1 289 ? -5.863 5.493 17.620 1.00 97.75 289 ARG A C 1
ATOM 2228 O O . ARG A 1 289 ? -6.190 5.118 16.491 1.00 97.75 289 ARG A O 1
ATOM 2235 N N . ILE A 1 290 ? -5.109 6.569 17.831 1.00 98.56 290 ILE A N 1
ATOM 2236 C CA . ILE A 1 290 ? -4.579 7.406 16.749 1.00 98.56 290 ILE A CA 1
ATOM 2237 C C . ILE A 1 290 ? -3.106 7.679 17.026 1.00 98.56 290 ILE A C 1
ATOM 2239 O O . ILE A 1 290 ? -2.778 8.278 18.046 1.00 98.56 290 ILE A O 1
ATOM 2243 N N . ILE A 1 291 ? -2.227 7.288 16.105 1.00 98.75 291 ILE A N 1
ATOM 2244 C CA . ILE A 1 291 ? -0.813 7.684 16.122 1.00 98.75 291 ILE A CA 1
ATOM 2245 C C . ILE A 1 291 ? -0.704 8.972 15.310 1.00 98.75 291 ILE A C 1
ATOM 2247 O O . ILE A 1 291 ? -0.990 8.971 14.113 1.00 98.75 291 ILE A O 1
ATOM 2251 N N . THR A 1 292 ? -0.365 10.081 15.964 1.00 98.44 292 THR A N 1
ATOM 2252 C CA . THR A 1 292 ? -0.291 11.417 15.350 1.00 98.44 292 THR A CA 1
ATOM 2253 C C . THR A 1 292 ? 0.527 12.359 16.218 1.00 98.44 292 THR A C 1
ATOM 2255 O O . THR A 1 292 ? 0.533 12.231 17.438 1.00 98.44 292 THR A O 1
ATOM 2258 N N . GLY A 1 293 ? 1.161 13.354 15.605 1.00 97.50 293 GLY A N 1
ATOM 2259 C CA . GLY A 1 293 ? 1.962 14.353 16.309 1.00 97.50 293 GLY A CA 1
ATOM 2260 C C . GLY A 1 293 ? 3.349 14.506 15.702 1.00 97.50 293 GLY A C 1
ATOM 2261 O O . GLY A 1 293 ? 3.697 13.839 14.727 1.00 97.50 293 GLY A O 1
ATOM 2262 N N . ILE A 1 294 ? 4.134 15.437 16.239 1.00 96.75 294 ILE A N 1
ATOM 2263 C CA . ILE A 1 294 ? 5.427 15.810 15.658 1.00 96.75 294 ILE A CA 1
ATOM 2264 C C . ILE A 1 294 ? 6.479 14.702 15.805 1.00 96.75 294 ILE A C 1
ATOM 2266 O O . ILE A 1 294 ? 7.297 14.516 14.903 1.00 96.75 294 ILE A O 1
ATOM 2270 N N . ASN A 1 295 ? 6.435 13.928 16.894 1.00 98.31 295 ASN A N 1
ATOM 2271 C CA . ASN A 1 295 ? 7.386 12.850 17.154 1.00 98.31 295 ASN A CA 1
ATOM 2272 C C . ASN A 1 295 ? 7.183 11.669 16.206 1.00 98.31 295 ASN A C 1
ATOM 2274 O O . ASN A 1 295 ? 8.151 10.972 15.903 1.00 98.31 295 ASN A O 1
ATOM 2278 N N . THR A 1 296 ? 5.975 11.504 15.658 1.00 98.56 296 THR A N 1
ATOM 2279 C CA . THR A 1 296 ? 5.682 10.467 14.653 1.00 98.56 296 THR A CA 1
ATOM 2280 C C . THR A 1 296 ? 6.458 10.663 13.354 1.00 98.56 296 THR A C 1
ATOM 2282 O O . THR A 1 296 ? 6.677 9.702 12.623 1.00 98.56 296 THR A O 1
ATOM 2285 N N . LYS A 1 297 ? 6.877 11.904 13.058 1.00 98.31 297 LYS A N 1
ATOM 2286 C CA . LYS A 1 297 ? 7.495 12.331 11.788 1.00 98.31 297 LYS A CA 1
ATOM 2287 C C . LYS A 1 297 ? 6.596 12.169 10.552 1.00 98.31 297 LYS A C 1
ATOM 2289 O O . LYS A 1 297 ? 7.036 12.497 9.450 1.00 98.31 297 LYS A O 1
ATOM 2294 N N . LEU A 1 298 ? 5.356 11.707 10.723 1.00 98.50 298 LEU A N 1
ATOM 2295 C CA . LEU A 1 298 ? 4.388 11.542 9.646 1.00 98.50 298 LEU A CA 1
ATOM 2296 C C . LEU A 1 298 ? 3.886 12.906 9.169 1.00 98.50 298 LEU A C 1
ATOM 2298 O O . LEU A 1 298 ? 3.481 13.761 9.958 1.00 98.50 298 LEU A O 1
ATOM 2302 N N . GLN A 1 299 ? 3.857 13.083 7.856 1.00 97.75 299 GLN A N 1
ATOM 2303 C CA . GLN A 1 299 ? 3.354 14.267 7.174 1.00 97.75 299 GLN A CA 1
ATOM 2304 C C . GLN A 1 299 ? 2.167 13.902 6.286 1.00 97.75 299 GLN A C 1
ATOM 2306 O O . GLN A 1 299 ? 1.062 14.384 6.521 1.00 97.75 299 GLN A O 1
ATOM 2311 N N . GLN A 1 300 ? 2.358 13.023 5.301 1.00 97.50 300 GLN A N 1
ATOM 2312 C CA . GLN A 1 300 ? 1.288 12.559 4.418 1.00 97.50 300 GLN A CA 1
ATOM 2313 C C . GLN A 1 300 ? 1.399 11.056 4.147 1.00 97.50 300 GLN A C 1
ATOM 2315 O O . GLN A 1 300 ? 1.711 10.658 3.021 1.00 97.50 300 GLN A O 1
ATOM 2320 N N . PRO A 1 301 ? 1.114 10.202 5.138 1.00 98.69 301 PRO A N 1
ATOM 2321 C CA . PRO A 1 301 ? 1.138 8.764 4.936 1.00 98.69 301 PRO A CA 1
ATOM 2322 C C . PRO A 1 301 ? 0.131 8.346 3.855 1.00 98.69 301 PRO A C 1
ATOM 2324 O O . PRO A 1 301 ? -1.044 8.726 3.881 1.00 98.69 301 PRO A O 1
ATOM 2327 N N . VAL A 1 302 ? 0.601 7.581 2.873 1.00 98.31 302 VAL A N 1
ATOM 2328 C CA . VAL A 1 302 ? -0.187 7.166 1.696 1.00 98.31 302 VAL A CA 1
ATOM 2329 C C . VAL A 1 302 ? -0.526 5.689 1.683 1.00 98.31 302 VAL A C 1
ATOM 2331 O O . VAL A 1 302 ? -1.441 5.313 0.955 1.00 98.31 302 VAL A O 1
ATOM 2334 N N . ASP A 1 303 ? 0.204 4.887 2.452 1.00 98.81 303 ASP A N 1
ATOM 2335 C CA . ASP A 1 303 ? 0.034 3.443 2.497 1.00 98.81 303 ASP A CA 1
ATOM 2336 C C . ASP A 1 303 ? 0.395 2.883 3.880 1.00 98.81 303 ASP A C 1
ATOM 2338 O O . ASP A 1 303 ? 1.232 3.468 4.580 1.00 98.81 303 ASP A O 1
ATOM 2342 N N . VAL A 1 304 ? -0.245 1.782 4.278 1.00 98.81 304 VAL A N 1
ATOM 2343 C CA . VAL A 1 304 ? -0.068 1.122 5.576 1.00 98.81 304 VAL A CA 1
ATOM 2344 C C . VAL A 1 304 ? -0.261 -0.384 5.473 1.00 98.81 304 VAL A C 1
ATOM 2346 O O . VAL A 1 304 ? -1.248 -0.842 4.918 1.00 98.81 304 VAL A O 1
ATOM 2349 N N . GLU A 1 305 ? 0.629 -1.149 6.103 1.00 98.44 305 GLU A N 1
ATOM 2350 C CA . GLU A 1 305 ? 0.544 -2.610 6.179 1.00 98.44 305 GLU A CA 1
ATOM 2351 C C . GLU A 1 305 ? 0.652 -3.085 7.630 1.00 98.44 305 GLU A C 1
ATOM 2353 O O . GLU A 1 305 ? 1.575 -2.711 8.364 1.00 98.44 305 GLU A O 1
ATOM 2358 N N . LEU A 1 306 ? -0.307 -3.912 8.052 1.00 98.06 306 LEU A N 1
ATOM 2359 C CA . LEU A 1 306 ? -0.267 -4.613 9.332 1.00 98.06 306 LEU A CA 1
ATOM 2360 C C . LEU A 1 306 ? 0.466 -5.934 9.144 1.00 98.06 306 LEU A C 1
ATOM 2362 O O . LEU A 1 306 ? 0.234 -6.665 8.188 1.00 98.06 306 LEU A O 1
ATOM 2366 N N . ASP A 1 307 ? 1.298 -6.300 10.107 1.00 97.12 307 ASP A N 1
ATOM 2367 C CA . ASP A 1 307 ? 1.843 -7.648 10.127 1.00 97.12 307 ASP A CA 1
ATOM 2368 C C . ASP A 1 307 ? 0.768 -8.664 10.529 1.00 97.12 307 ASP A C 1
ATOM 2370 O O . ASP A 1 307 ? 0.358 -8.715 11.679 1.00 97.12 307 ASP A O 1
ATOM 2374 N N . PHE A 1 308 ? 0.279 -9.485 9.607 1.00 93.50 308 PHE A N 1
ATOM 2375 C CA . PHE A 1 308 ? -0.833 -10.407 9.885 1.00 93.50 308 PHE A CA 1
ATOM 2376 C C . PHE A 1 308 ? -0.427 -11.667 10.656 1.00 93.50 308 PHE A C 1
ATOM 2378 O O . PHE A 1 308 ? -1.284 -12.490 10.991 1.00 93.50 308 PHE A O 1
ATOM 2385 N N . ARG A 1 309 ? 0.870 -11.863 10.935 1.00 94.31 309 ARG A N 1
ATOM 2386 C CA . ARG A 1 309 ? 1.314 -13.010 11.729 1.00 94.31 309 ARG A CA 1
ATOM 2387 C C . ARG A 1 309 ? 0.713 -12.930 13.126 1.00 94.31 309 ARG A C 1
ATOM 2389 O O . ARG A 1 309 ? 0.525 -11.851 13.693 1.00 94.31 309 ARG A O 1
ATOM 2396 N N . LYS A 1 310 ? 0.403 -14.097 13.685 1.00 87.38 310 LYS A N 1
ATOM 2397 C CA . LYS A 1 310 ? -0.048 -14.198 15.072 1.00 87.38 310 LYS A CA 1
ATOM 2398 C C . LYS A 1 310 ? 1.044 -13.640 15.996 1.00 87.38 310 LYS A C 1
ATOM 2400 O O . LYS A 1 310 ? 2.213 -13.949 15.791 1.00 87.38 310 LYS A O 1
ATOM 2405 N N . ASP A 1 311 ? 0.650 -12.825 16.973 1.00 83.38 311 ASP A N 1
ATOM 2406 C CA . ASP A 1 311 ? 1.534 -12.178 17.961 1.00 83.38 311 ASP A CA 1
ATOM 2407 C C . ASP A 1 311 ? 2.550 -11.174 17.375 1.00 83.38 311 ASP A C 1
ATOM 2409 O O . ASP A 1 311 ? 3.468 -10.722 18.066 1.00 83.38 311 ASP A O 1
ATOM 2413 N N . SER A 1 312 ? 2.385 -10.774 16.111 1.00 91.69 312 SER A N 1
ATOM 2414 C CA . SER A 1 312 ? 3.209 -9.727 15.519 1.00 91.69 312 SER A CA 1
ATOM 2415 C C . SER A 1 312 ? 2.955 -8.370 16.177 1.00 91.69 312 SER A C 1
ATOM 2417 O O . SER A 1 312 ? 1.844 -8.033 16.599 1.00 91.69 312 SER A O 1
ATOM 2419 N N . LYS A 1 313 ? 4.006 -7.552 16.230 1.00 94.56 313 LYS A N 1
ATOM 2420 C CA . LYS A 1 313 ? 3.981 -6.269 16.938 1.00 94.56 313 LYS A CA 1
ATOM 2421 C C . LYS A 1 313 ? 3.900 -5.071 16.008 1.00 94.56 313 LYS A C 1
ATOM 2423 O O . LYS A 1 313 ? 3.636 -3.980 16.493 1.00 94.56 313 LYS A O 1
ATOM 2428 N N . PHE A 1 314 ? 4.161 -5.238 14.713 1.00 97.69 314 PHE A N 1
ATOM 2429 C CA . PHE A 1 314 ? 4.525 -4.116 13.852 1.00 97.69 314 PHE A CA 1
ATOM 2430 C C . PHE A 1 314 ? 3.432 -3.702 12.870 1.00 97.69 314 PHE A C 1
ATOM 2432 O O . PHE A 1 314 ? 2.600 -4.497 12.424 1.00 97.69 314 PHE A O 1
ATOM 2439 N N . ILE A 1 315 ? 3.477 -2.416 12.543 1.00 98.44 315 ILE A N 1
ATOM 2440 C CA . ILE A 1 315 ? 2.740 -1.753 11.473 1.00 98.44 315 ILE A CA 1
ATOM 2441 C C . ILE A 1 315 ? 3.742 -0.908 10.680 1.00 98.44 315 ILE A C 1
ATOM 2443 O O . ILE A 1 315 ? 4.601 -0.242 11.265 1.00 98.44 315 ILE A O 1
ATOM 2447 N N . TYR A 1 316 ? 3.646 -0.948 9.356 1.00 98.88 316 TYR A N 1
ATOM 2448 C CA . TYR A 1 316 ? 4.544 -0.252 8.435 1.00 98.88 316 TYR A CA 1
ATOM 2449 C C . TYR A 1 316 ? 3.774 0.826 7.690 1.00 98.88 316 TYR A C 1
ATOM 2451 O O . TYR A 1 316 ? 2.641 0.586 7.289 1.00 98.88 316 TYR A O 1
ATOM 2459 N N . VAL A 1 317 ? 4.367 2.004 7.501 1.00 98.88 317 VAL A N 1
ATOM 2460 C CA . VAL A 1 317 ? 3.691 3.156 6.888 1.00 98.88 317 VAL A CA 1
ATOM 2461 C C . VAL A 1 317 ? 4.612 3.858 5.908 1.00 98.88 317 VAL A C 1
ATOM 2463 O O . VAL A 1 317 ? 5.713 4.266 6.276 1.00 98.88 317 VAL A O 1
ATOM 2466 N N . ALA A 1 318 ? 4.158 4.034 4.669 1.00 98.88 318 ALA A N 1
ATOM 2467 C CA . ALA A 1 318 ? 4.878 4.792 3.653 1.00 98.88 318 ALA A CA 1
ATOM 2468 C C . ALA A 1 318 ? 4.457 6.263 3.663 1.00 98.88 318 ALA A C 1
ATOM 2470 O O . ALA A 1 318 ? 3.271 6.578 3.535 1.00 98.88 318 ALA A O 1
ATOM 2471 N N . ASP A 1 319 ? 5.433 7.167 3.750 1.00 98.81 319 ASP A N 1
ATOM 2472 C CA . ASP A 1 319 ? 5.214 8.609 3.683 1.00 98.81 319 ASP A CA 1
ATOM 2473 C C . ASP A 1 319 ? 6.089 9.255 2.587 1.00 98.81 319 ASP A C 1
ATOM 2475 O O . ASP A 1 319 ? 7.309 9.403 2.742 1.00 98.81 319 ASP A O 1
ATOM 2479 N N . PRO A 1 320 ? 5.498 9.649 1.443 1.00 98.06 320 PRO A N 1
ATOM 2480 C CA . PRO A 1 320 ? 6.222 10.258 0.336 1.00 98.06 320 PRO A CA 1
ATOM 2481 C C . PRO A 1 320 ? 6.790 11.639 0.648 1.00 98.06 320 PRO A C 1
ATOM 2483 O O . PRO A 1 320 ? 7.777 12.027 0.017 1.00 98.06 320 PRO A O 1
ATOM 2486 N N . VAL A 1 321 ? 6.171 12.397 1.559 1.00 96.94 321 VAL A N 1
ATOM 2487 C CA . VAL A 1 321 ? 6.585 13.774 1.851 1.00 96.94 321 VAL A CA 1
ATOM 2488 C C . VAL A 1 321 ? 7.803 13.760 2.765 1.00 96.94 321 VAL A C 1
ATOM 2490 O O . VAL A 1 321 ? 8.773 14.464 2.490 1.00 96.94 321 VAL A O 1
ATOM 2493 N N . SER A 1 322 ? 7.818 12.889 3.778 1.00 97.06 322 SER A N 1
ATOM 2494 C CA . SER A 1 322 ? 9.025 12.663 4.584 1.00 97.06 322 SER A CA 1
ATOM 2495 C C . SER A 1 322 ? 10.067 11.765 3.893 1.00 97.06 322 SER A C 1
ATOM 2497 O O . SER A 1 322 ? 11.190 11.619 4.386 1.00 97.06 322 SER A O 1
ATOM 2499 N N . LYS A 1 323 ? 9.715 11.188 2.732 1.00 98.19 323 LYS A N 1
ATOM 2500 C CA . LYS A 1 323 ? 10.545 10.280 1.924 1.00 98.19 323 LYS A CA 1
ATOM 2501 C C . LYS A 1 323 ? 11.038 9.070 2.723 1.00 98.19 323 LYS A C 1
ATOM 2503 O O . LYS A 1 323 ? 12.196 8.667 2.606 1.00 98.19 323 LYS A O 1
ATOM 2508 N N . ALA A 1 324 ? 10.166 8.515 3.561 1.00 98.56 324 ALA A N 1
ATOM 2509 C CA . ALA A 1 324 ? 10.510 7.445 4.486 1.00 98.56 324 ALA A CA 1
ATOM 2510 C C . ALA A 1 324 ? 9.405 6.392 4.591 1.00 98.56 324 ALA A C 1
ATOM 2512 O O . ALA A 1 324 ? 8.226 6.665 4.363 1.00 98.56 324 ALA A O 1
ATOM 2513 N N . VAL A 1 325 ? 9.810 5.184 4.971 1.00 98.88 325 VAL A N 1
ATOM 2514 C CA . VAL A 1 325 ? 8.912 4.161 5.502 1.00 98.88 325 VAL A CA 1
ATOM 2515 C C . VAL A 1 325 ? 9.163 4.061 7.000 1.00 98.88 325 VAL A C 1
ATOM 2517 O O . VAL A 1 325 ? 10.302 3.887 7.433 1.00 98.88 325 VAL A O 1
ATOM 2520 N N . TYR A 1 326 ? 8.108 4.190 7.790 1.00 98.81 326 TYR A N 1
ATOM 2521 C CA . TYR A 1 326 ? 8.160 4.118 9.244 1.00 98.81 326 TYR A CA 1
ATOM 2522 C C . TYR A 1 326 ? 7.605 2.790 9.736 1.00 98.81 326 TYR A C 1
ATOM 2524 O O . TYR A 1 326 ? 6.638 2.275 9.178 1.00 98.81 326 TYR A O 1
ATOM 2532 N N . ARG A 1 327 ? 8.194 2.266 10.809 1.00 98.62 327 ARG A N 1
ATOM 2533 C CA . ARG A 1 327 ? 7.669 1.130 11.565 1.00 98.62 327 ARG A CA 1
ATOM 2534 C C . ARG A 1 327 ? 7.219 1.624 12.933 1.00 98.62 327 ARG A C 1
ATOM 2536 O O . ARG A 1 327 ? 8.010 2.244 13.639 1.00 98.62 327 ARG A O 1
ATOM 2543 N N . PHE A 1 328 ? 5.983 1.330 13.309 1.00 98.69 328 PHE A N 1
ATOM 2544 C CA . PHE A 1 328 ? 5.445 1.577 14.650 1.00 98.69 328 PHE A CA 1
ATOM 2545 C C . PHE A 1 328 ? 5.045 0.254 15.302 1.00 98.69 328 PHE A C 1
ATOM 2547 O O . PHE A 1 328 ? 5.002 -0.791 14.641 1.00 98.69 328 PHE A O 1
ATOM 2554 N N . LEU A 1 329 ? 4.746 0.293 16.598 1.00 98.00 329 LEU A N 1
ATOM 2555 C CA . LEU A 1 329 ? 4.096 -0.817 17.275 1.00 98.00 329 LEU A CA 1
ATOM 2556 C C . LEU A 1 329 ? 2.584 -0.732 17.056 1.00 98.00 329 LEU A C 1
ATOM 2558 O O . LEU A 1 329 ? 1.981 0.336 17.116 1.00 98.00 329 LEU A O 1
ATOM 2562 N N . LYS A 1 330 ? 1.928 -1.879 16.897 1.00 96.62 330 LYS A N 1
ATOM 2563 C CA . LYS A 1 330 ? 0.466 -1.986 16.858 1.00 96.62 330 LYS A CA 1
ATOM 2564 C C . LYS A 1 330 ? -0.182 -1.437 18.127 1.00 96.62 330 LYS A C 1
ATOM 2566 O O . LYS A 1 330 ? -1.342 -1.045 18.078 1.00 96.62 330 LYS A O 1
ATOM 2571 N N . THR A 1 331 ? 0.539 -1.400 19.250 1.00 97.06 331 THR A N 1
ATOM 2572 C CA . THR A 1 331 ? 0.092 -0.886 20.558 1.00 97.06 331 THR A CA 1
ATOM 2573 C C . THR A 1 331 ? 0.297 0.619 20.744 1.00 97.06 331 THR A C 1
ATOM 2575 O O . THR A 1 331 ? -0.169 1.169 21.740 1.00 97.06 331 THR A O 1
ATOM 2578 N N . ASP A 1 332 ? 0.950 1.296 19.800 1.00 98.50 332 ASP A N 1
ATOM 2579 C CA . ASP A 1 332 ? 1.232 2.726 19.899 1.00 98.50 332 ASP A CA 1
ATOM 2580 C C . ASP A 1 332 ? -0.046 3.583 19.888 1.00 98.50 332 ASP A C 1
ATOM 2582 O O . ASP A 1 332 ? -1.091 3.199 19.349 1.00 98.50 332 ASP A O 1
ATOM 2586 N N . ASN A 1 333 ? 0.029 4.753 20.527 1.00 98.62 333 ASN A N 1
ATOM 2587 C CA . ASN A 1 333 ? -1.056 5.729 20.598 1.00 98.62 333 ASN A CA 1
ATOM 2588 C C . ASN A 1 333 ? -0.504 7.131 20.895 1.00 98.62 333 ASN A C 1
ATOM 2590 O O . ASN A 1 333 ? 0.378 7.285 21.737 1.00 98.62 333 ASN A O 1
ATOM 2594 N N . GLY A 1 334 ? -1.076 8.154 20.266 1.00 98.56 334 GLY A N 1
ATOM 2595 C CA . GLY A 1 334 ? -0.683 9.548 20.443 1.00 98.56 334 GLY A CA 1
ATOM 2596 C C . GLY A 1 334 ? 0.616 9.919 19.724 1.00 98.56 334 GLY A C 1
ATOM 2597 O O . GLY A 1 334 ? 0.943 9.375 18.667 1.00 98.56 334 GLY A O 1
ATOM 2598 N N . ASP A 1 335 ? 1.333 10.883 20.302 1.00 98.69 335 ASP A N 1
ATOM 2599 C CA . ASP A 1 335 ? 2.553 11.467 19.740 1.00 98.69 335 ASP A CA 1
ATOM 2600 C C . ASP A 1 335 ? 3.794 10.656 20.124 1.00 98.69 335 ASP A C 1
ATOM 2602 O O . ASP A 1 335 ? 4.534 11.005 21.044 1.00 98.69 335 ASP A O 1
ATOM 2606 N N . VAL A 1 336 ? 3.996 9.538 19.428 1.00 98.56 336 VAL A N 1
ATOM 2607 C CA . VAL A 1 336 ? 5.111 8.612 19.664 1.00 98.56 336 VAL A CA 1
ATOM 2608 C C . VAL A 1 336 ? 6.100 8.607 18.503 1.00 98.56 336 VAL A C 1
ATOM 2610 O O . VAL A 1 336 ? 5.729 8.827 17.352 1.00 98.56 336 VAL A O 1
ATOM 2613 N N . ALA A 1 337 ? 7.370 8.333 18.795 1.00 98.44 337 ALA A N 1
ATOM 2614 C CA . ALA A 1 337 ? 8.379 8.150 17.758 1.00 98.44 337 ALA A CA 1
ATOM 2615 C C . ALA A 1 337 ? 8.221 6.789 17.051 1.00 98.44 337 ALA A C 1
ATOM 2617 O O . ALA A 1 337 ? 7.857 5.814 17.708 1.00 98.44 337 ALA A O 1
ATOM 2618 N N . PRO A 1 338 ? 8.547 6.685 15.746 1.00 98.38 338 PRO A N 1
ATOM 2619 C CA . PRO A 1 338 ? 8.639 5.394 15.073 1.00 98.38 338 PRO A CA 1
ATOM 2620 C C . PRO A 1 338 ? 9.645 4.476 15.774 1.00 98.38 338 PRO A C 1
ATOM 2622 O O . PRO A 1 338 ? 10.746 4.912 16.113 1.00 98.38 338 PRO A O 1
ATOM 2625 N N . ASN A 1 339 ? 9.299 3.197 15.913 1.00 97.69 339 ASN A N 1
ATOM 2626 C CA . ASN A 1 339 ? 10.215 2.156 16.376 1.00 97.69 339 ASN A CA 1
ATOM 2627 C C . ASN A 1 339 ? 11.411 1.991 15.422 1.00 97.69 339 ASN A C 1
ATOM 2629 O O . ASN A 1 339 ? 12.531 1.790 15.878 1.00 97.69 339 ASN A O 1
ATOM 2633 N N . ALA A 1 340 ? 11.182 2.104 14.112 1.00 98.00 340 ALA A N 1
ATOM 2634 C CA . ALA A 1 340 ? 12.247 2.145 13.117 1.00 98.00 340 ALA A CA 1
ATOM 2635 C C . ALA A 1 340 ? 11.875 3.058 11.942 1.00 98.00 340 ALA A C 1
ATOM 2637 O O . ALA A 1 340 ? 10.713 3.411 11.725 1.00 98.00 340 ALA A O 1
ATOM 2638 N N . THR A 1 341 ? 12.884 3.496 11.193 1.00 98.00 341 THR A N 1
ATOM 2639 C CA . THR A 1 341 ? 12.722 4.342 10.006 1.00 98.00 341 THR A CA 1
ATOM 2640 C C . THR A 1 341 ? 13.639 3.836 8.907 1.00 98.00 341 THR A C 1
ATOM 2642 O O . THR A 1 341 ? 14.830 3.654 9.138 1.00 98.00 341 THR A O 1
ATOM 2645 N N . TYR A 1 342 ? 13.102 3.685 7.702 1.00 98.56 342 TYR A N 1
ATOM 2646 C CA . TYR A 1 342 ? 13.872 3.372 6.510 1.00 98.56 342 TYR A CA 1
ATOM 2647 C C . TYR A 1 342 ? 13.754 4.482 5.470 1.00 98.56 342 TYR A C 1
ATOM 2649 O O . TYR A 1 342 ? 12.657 4.891 5.086 1.00 98.56 342 TYR A O 1
ATOM 2657 N N . GLN A 1 343 ? 14.903 4.951 4.987 1.00 98.19 343 GLN A N 1
ATOM 2658 C CA . GLN A 1 343 ? 15.008 5.892 3.878 1.00 98.19 343 GLN A CA 1
ATOM 2659 C C . GLN A 1 343 ? 15.957 5.310 2.838 1.00 98.19 343 GLN A C 1
ATOM 2661 O O . GLN A 1 343 ? 17.106 4.992 3.138 1.00 98.19 343 GLN A O 1
ATOM 2666 N N . TYR A 1 344 ? 15.478 5.183 1.602 1.00 98.25 344 TYR A N 1
ATOM 2667 C CA . TYR A 1 344 ? 16.302 4.701 0.504 1.00 98.25 344 TYR A CA 1
ATOM 2668 C C . TYR A 1 344 ? 16.847 5.870 -0.308 1.00 98.25 344 TYR A C 1
ATOM 2670 O O . TYR A 1 344 ? 16.087 6.619 -0.921 1.00 98.25 344 TYR A O 1
ATOM 2678 N N . GLN A 1 345 ? 18.169 5.984 -0.383 1.00 97.50 345 GLN A N 1
ATOM 2679 C CA . GLN A 1 345 ? 18.847 6.910 -1.281 1.00 97.50 345 GLN A CA 1
ATOM 2680 C C . GLN A 1 345 ? 19.796 6.127 -2.183 1.00 97.50 345 GLN A C 1
ATOM 2682 O O . GLN A 1 345 ? 20.786 5.557 -1.730 1.00 97.50 345 GLN A O 1
ATOM 2687 N N . GLN A 1 346 ? 19.491 6.094 -3.480 1.00 96.06 346 GLN A N 1
ATOM 2688 C CA . GLN A 1 346 ? 20.383 5.486 -4.459 1.00 96.06 346 GLN A CA 1
ATOM 2689 C C . GLN A 1 346 ? 21.695 6.274 -4.542 1.00 96.06 346 GLN A C 1
ATOM 2691 O O . GLN A 1 346 ? 21.690 7.508 -4.541 1.00 96.06 346 GLN A O 1
ATOM 2696 N N . ALA A 1 347 ? 22.814 5.553 -4.651 1.00 94.06 347 ALA A N 1
ATOM 2697 C CA . ALA A 1 347 ? 24.132 6.151 -4.816 1.00 94.06 347 ALA A CA 1
ATOM 2698 C C . ALA A 1 347 ? 24.141 7.164 -5.976 1.00 94.06 347 ALA A C 1
ATOM 2700 O O . ALA A 1 347 ? 23.619 6.894 -7.058 1.00 94.06 347 ALA A O 1
ATOM 2701 N N . GLY A 1 348 ? 24.717 8.342 -5.728 1.00 91.88 348 GLY A N 1
ATOM 2702 C CA . GLY A 1 348 ? 24.770 9.445 -6.693 1.00 91.88 348 GLY A CA 1
ATOM 2703 C C . GLY A 1 348 ? 23.538 10.359 -6.718 1.00 91.88 348 GLY A C 1
ATOM 2704 O O . GLY A 1 348 ? 23.568 11.374 -7.410 1.00 91.88 348 GLY A O 1
ATOM 2705 N N . ARG A 1 349 ? 22.471 10.068 -5.960 1.00 93.69 349 ARG A N 1
ATOM 2706 C CA . ARG A 1 349 ? 21.337 10.995 -5.797 1.00 93.69 349 ARG A CA 1
ATOM 2707 C C . ARG A 1 349 ? 21.572 11.948 -4.628 1.00 93.69 349 ARG A C 1
ATOM 2709 O O . ARG A 1 349 ? 22.139 11.554 -3.613 1.00 93.69 349 ARG A O 1
ATOM 2716 N N . SER A 1 350 ? 21.090 13.183 -4.757 1.00 93.81 350 SER A N 1
ATOM 2717 C CA . SER A 1 350 ? 21.144 14.212 -3.706 1.00 93.81 350 SER A CA 1
ATOM 2718 C C . SER A 1 350 ? 19.985 14.143 -2.709 1.00 93.81 350 SER A C 1
ATOM 2720 O O . SER A 1 350 ? 20.054 14.772 -1.658 1.00 93.81 350 SER A O 1
ATOM 2722 N N . VAL A 1 351 ? 18.921 13.403 -3.032 1.00 95.62 351 VAL A N 1
ATOM 2723 C CA . VAL A 1 351 ? 17.720 13.273 -2.199 1.00 95.62 351 VAL A CA 1
ATOM 2724 C C . VAL A 1 351 ? 17.290 11.810 -2.082 1.00 95.62 351 VAL A C 1
ATOM 2726 O O . VAL A 1 351 ? 17.491 11.044 -3.033 1.00 95.62 351 VAL A O 1
ATOM 2729 N N . PRO A 1 352 ? 16.649 11.420 -0.965 1.00 97.81 352 PRO A N 1
ATOM 2730 C CA . PRO A 1 352 ? 16.017 10.115 -0.844 1.00 97.81 352 PRO A CA 1
ATOM 2731 C C . PRO A 1 352 ? 14.882 9.917 -1.857 1.00 97.81 352 PRO A C 1
ATOM 2733 O O . PRO A 1 352 ? 14.211 10.869 -2.287 1.00 97.81 352 PRO A O 1
ATOM 2736 N N . SER A 1 353 ? 14.662 8.657 -2.210 1.00 97.81 353 SER A N 1
ATOM 2737 C CA . SER A 1 353 ? 13.562 8.210 -3.059 1.00 97.81 353 SER A CA 1
ATOM 2738 C C . SER A 1 353 ? 12.230 8.332 -2.309 1.00 97.81 353 SER A C 1
ATOM 2740 O O . SER A 1 353 ? 12.169 8.220 -1.087 1.00 97.81 353 SER A O 1
ATOM 2742 N N . THR A 1 354 ? 11.153 8.581 -3.042 1.00 98.44 354 THR A N 1
ATOM 2743 C CA . THR A 1 354 ? 9.803 8.843 -2.540 1.00 98.44 354 THR A CA 1
ATOM 2744 C C . THR A 1 354 ? 8.968 7.554 -2.539 1.00 98.44 354 THR A C 1
ATOM 2746 O O . THR A 1 354 ? 8.550 7.117 -3.618 1.00 98.44 354 THR A O 1
ATOM 2749 N N . PRO A 1 355 ? 8.726 6.929 -1.367 1.00 98.62 355 PRO A N 1
ATOM 2750 C CA . PRO A 1 355 ? 7.920 5.717 -1.272 1.00 98.62 355 PRO A CA 1
ATOM 2751 C C . PRO A 1 355 ? 6.442 6.030 -1.529 1.00 98.62 355 PRO A C 1
ATOM 2753 O O . PRO A 1 355 ? 5.957 7.112 -1.193 1.00 98.62 355 PRO A O 1
ATOM 2756 N N . ARG A 1 356 ? 5.729 5.086 -2.142 1.00 97.88 356 ARG A N 1
ATOM 2757 C CA . ARG A 1 356 ? 4.314 5.231 -2.511 1.00 97.88 356 ARG A CA 1
ATOM 2758 C C . ARG A 1 356 ? 3.438 4.083 -2.060 1.00 97.88 356 ARG A C 1
ATOM 2760 O O . ARG A 1 356 ? 2.368 4.344 -1.538 1.00 97.88 356 ARG A O 1
ATOM 2767 N N . GLY A 1 357 ? 3.881 2.860 -2.309 1.00 98.19 357 GLY A N 1
ATOM 2768 C CA . GLY A 1 357 ? 3.148 1.657 -1.952 1.00 98.19 357 GLY A CA 1
ATOM 2769 C C . GLY A 1 357 ? 4.039 0.720 -1.160 1.00 98.19 357 GLY A C 1
ATOM 2770 O O . GLY A 1 357 ? 5.248 0.668 -1.412 1.00 98.19 357 GLY A O 1
ATOM 2771 N N . ILE A 1 358 ? 3.451 -0.027 -0.241 1.00 98.75 358 ILE A N 1
ATOM 2772 C CA . ILE A 1 358 ? 4.101 -1.106 0.487 1.00 98.75 358 ILE A CA 1
ATOM 2773 C C . ILE A 1 358 ? 3.239 -2.361 0.449 1.00 98.75 358 ILE A C 1
ATOM 2775 O O . ILE A 1 358 ? 2.026 -2.289 0.348 1.00 98.75 358 ILE A O 1
ATOM 2779 N N . SER A 1 359 ? 3.877 -3.525 0.499 1.00 98.25 359 SER A N 1
ATOM 2780 C CA . SER A 1 359 ? 3.167 -4.791 0.655 1.00 98.25 359 SER A CA 1
ATOM 2781 C C . SER A 1 359 ? 4.002 -5.746 1.483 1.00 98.25 359 SER A C 1
ATOM 2783 O O . SER A 1 359 ? 5.209 -5.875 1.253 1.00 98.25 359 SER A O 1
ATOM 2785 N N . LEU A 1 360 ? 3.373 -6.396 2.457 1.00 97.25 360 LEU A N 1
ATOM 2786 C CA . LEU A 1 360 ? 4.054 -7.258 3.413 1.00 97.25 360 LEU A CA 1
ATOM 2787 C C . LEU A 1 360 ? 3.768 -8.738 3.132 1.00 97.25 360 LEU A C 1
ATOM 2789 O O . LEU A 1 360 ? 2.631 -9.203 3.167 1.00 97.25 360 LEU A O 1
ATOM 2793 N N . ASP A 1 361 ? 4.828 -9.508 2.908 1.00 94.94 361 ASP A N 1
ATOM 2794 C CA . ASP A 1 361 ? 4.793 -10.964 3.009 1.00 94.94 361 ASP A CA 1
ATOM 2795 C C . ASP A 1 361 ? 4.956 -11.363 4.479 1.00 94.94 361 ASP A C 1
ATOM 2797 O O . ASP A 1 361 ? 6.076 -11.442 4.985 1.00 94.94 361 ASP A O 1
ATOM 2801 N N . ALA A 1 362 ? 3.820 -11.571 5.143 1.00 92.25 362 ALA A N 1
ATOM 2802 C CA . ALA A 1 362 ? 3.700 -11.972 6.540 1.00 92.25 362 ALA A CA 1
ATOM 2803 C C . ALA A 1 362 ? 3.200 -13.426 6.615 1.00 92.25 362 ALA A C 1
ATOM 2805 O O . ALA A 1 362 ? 1.997 -13.689 6.538 1.00 92.25 362 ALA A O 1
ATOM 2806 N N . ARG A 1 363 ? 4.118 -14.391 6.734 1.00 89.25 363 ARG A N 1
ATOM 2807 C CA . ARG A 1 363 ? 3.802 -15.833 6.830 1.00 89.25 363 ARG A CA 1
ATOM 2808 C C . ARG A 1 363 ? 4.447 -16.454 8.061 1.00 89.25 363 ARG A C 1
ATOM 2810 O O . ARG A 1 363 ? 5.489 -15.979 8.486 1.00 89.25 363 ARG A O 1
ATOM 2817 N N . ASN A 1 364 ? 3.841 -17.509 8.604 1.00 79.88 364 ASN A N 1
ATOM 2818 C CA . ASN A 1 364 ? 4.385 -18.316 9.704 1.00 79.88 364 ASN A CA 1
ATOM 2819 C C . ASN A 1 364 ? 4.809 -19.702 9.232 1.00 79.88 364 ASN A C 1
ATOM 2821 O O . ASN A 1 364 ? 4.163 -20.204 8.279 1.00 79.88 364 ASN A O 1
#